Protein AF-A0A819W182-F1 (afdb_monomer_lite)

Structure (mmCIF, N/CA/C/O backbone):
data_AF-A0A819W182-F1
#
_entry.id   AF-A0A819W182-F1
#
loop_
_atom_site.group_PDB
_atom_site.id
_atom_site.type_symbol
_atom_site.label_atom_id
_atom_site.label_alt_id
_atom_site.label_comp_id
_atom_site.label_asym_id
_atom_site.label_entity_id
_atom_site.label_seq_id
_atom_site.pdbx_PDB_ins_code
_atom_site.Cartn_x
_atom_site.Cartn_y
_atom_site.Cartn_z
_atom_site.occupancy
_atom_site.B_iso_or_equiv
_atom_site.auth_seq_id
_atom_site.auth_comp_id
_atom_site.auth_asym_id
_atom_site.auth_atom_id
_atom_site.pdbx_PDB_model_num
ATOM 1 N N . PRO A 1 1 ? -40.864 -3.992 55.122 1.00 60.41 1 PRO A N 1
ATOM 2 C CA . PRO A 1 1 ? -40.319 -2.887 54.302 1.00 60.41 1 PRO A CA 1
ATOM 3 C C . PRO A 1 1 ? -41.423 -2.361 53.385 1.00 60.41 1 PRO A C 1
ATOM 5 O O . PRO A 1 1 ? -41.873 -3.095 52.509 1.00 60.41 1 PRO A O 1
ATOM 8 N N . ILE A 1 2 ? -41.949 -1.173 53.684 1.00 72.50 2 ILE A N 1
ATOM 9 C CA . ILE A 1 2 ? -42.993 -0.537 52.879 1.00 72.50 2 ILE A CA 1
ATOM 10 C C . ILE A 1 2 ? -42.306 0.587 52.105 1.00 72.50 2 ILE A C 1
ATOM 12 O O . ILE A 1 2 ? -42.364 1.727 52.517 1.00 72.50 2 ILE A O 1
ATOM 16 N N . CYS A 1 3 ? -41.655 0.246 50.994 1.00 82.25 3 CYS A N 1
ATOM 17 C CA . CYS A 1 3 ? -40.867 1.179 50.175 1.00 82.25 3 CYS A CA 1
ATOM 18 C C . CYS A 1 3 ? -41.724 2.165 49.349 1.00 82.25 3 CYS A C 1
ATOM 20 O O . CYS A 1 3 ? -41.415 2.423 48.192 1.00 82.25 3 CYS A O 1
ATOM 22 N N . THR A 1 4 ? -42.901 2.550 49.851 1.00 84.62 4 THR A N 1
ATOM 23 C CA . THR A 1 4 ? -43.912 3.365 49.139 1.00 84.62 4 THR A CA 1
ATOM 24 C C . THR A 1 4 ? -44.807 4.152 50.113 1.00 84.62 4 THR A C 1
ATOM 26 O O . THR A 1 4 ? -45.938 4.513 49.770 1.00 84.62 4 THR A O 1
ATOM 29 N N . ASP A 1 5 ? -44.371 4.333 51.362 1.00 86.56 5 ASP A N 1
ATOM 30 C CA . ASP A 1 5 ? -45.159 4.968 52.423 1.00 86.56 5 ASP A CA 1
ATOM 31 C C . ASP A 1 5 ? -44.837 6.448 52.661 1.00 86.56 5 ASP A C 1
ATOM 33 O O . ASP A 1 5 ? -45.484 7.082 53.503 1.00 86.56 5 ASP A O 1
ATOM 37 N N . LYS A 1 6 ? -43.940 7.020 51.851 1.00 84.38 6 LYS A N 1
ATOM 38 C CA . LYS A 1 6 ? -43.510 8.422 51.878 1.00 84.38 6 LYS A CA 1
ATOM 39 C C . LYS A 1 6 ? -42.846 8.818 53.185 1.00 84.38 6 LYS A C 1
ATOM 41 O O . LYS A 1 6 ? -42.951 9.962 53.636 1.00 84.38 6 LYS A O 1
ATOM 46 N N . THR A 1 7 ? -42.212 7.864 53.856 1.00 86.25 7 THR A N 1
ATOM 47 C CA . THR A 1 7 ? -41.468 8.135 55.079 1.00 86.25 7 THR A CA 1
ATOM 48 C C . THR A 1 7 ? -40.158 7.374 55.073 1.00 86.25 7 THR A C 1
ATOM 50 O O . THR A 1 7 ? -40.156 6.175 54.867 1.00 86.25 7 THR A O 1
ATOM 53 N N . LEU A 1 8 ? -39.047 8.053 55.386 1.00 84.62 8 LEU A N 1
ATOM 54 C CA . LEU A 1 8 ? -37.750 7.392 55.554 1.00 84.62 8 LEU A CA 1
ATOM 55 C C . LEU A 1 8 ? -37.800 6.430 56.749 1.00 84.62 8 LEU A C 1
ATOM 57 O O . LEU A 1 8 ? -37.679 6.858 57.907 1.00 84.62 8 LEU A O 1
ATOM 61 N N . ASN A 1 9 ? -37.981 5.138 56.484 1.00 84.00 9 ASN A N 1
ATOM 62 C CA . ASN A 1 9 ? -38.073 4.130 57.530 1.00 84.00 9 ASN A CA 1
ATOM 63 C C . ASN A 1 9 ? -37.481 2.767 57.122 1.00 84.00 9 ASN A C 1
ATOM 65 O O . ASN A 1 9 ? -37.049 2.519 56.000 1.00 84.00 9 ASN A O 1
ATOM 69 N N . GLY A 1 10 ? -37.385 1.852 58.091 1.00 84.44 10 GLY A N 1
ATOM 70 C CA . GLY A 1 10 ? -36.852 0.515 57.833 1.00 84.44 10 GLY A CA 1
ATOM 71 C C . GLY A 1 10 ? -35.367 0.526 57.449 1.00 84.44 10 GLY A C 1
ATOM 72 O O . GLY A 1 10 ? -34.531 0.874 58.279 1.00 84.44 10 GLY A O 1
ATOM 73 N N . GLN A 1 11 ? -35.045 0.053 56.239 1.00 84.50 11 GLN A N 1
ATOM 74 C CA . GLN A 1 11 ? -33.670 -0.009 55.713 1.00 84.50 11 GLN A CA 1
ATOM 75 C C . GLN A 1 11 ? -33.377 1.041 54.634 1.00 84.50 11 GLN A C 1
ATOM 77 O O . GLN A 1 11 ? -32.269 1.049 54.116 1.00 84.50 11 GLN A O 1
ATOM 82 N N . GLU A 1 12 ? -34.333 1.908 54.309 1.00 91.50 12 GLU A N 1
ATOM 83 C CA . GLU A 1 12 ? -34.198 2.946 53.284 1.00 91.50 12 GLU A CA 1
ATOM 84 C C . GLU A 1 12 ? -33.060 3.933 53.575 1.00 91.50 12 GLU A C 1
ATOM 86 O O . GLU A 1 12 ? -32.731 4.211 54.735 1.00 91.50 12 GLU A O 1
ATOM 91 N N . THR A 1 13 ? -32.472 4.491 52.514 1.00 90.31 13 THR A N 1
ATOM 92 C CA . THR A 1 13 ? -31.457 5.551 52.621 1.00 90.31 13 THR A CA 1
ATOM 93 C C . THR A 1 13 ? -31.995 6.934 52.274 1.00 90.31 13 THR A C 1
ATOM 95 O O . THR A 1 13 ? -31.465 7.916 52.798 1.00 90.31 13 THR A O 1
ATOM 98 N N . ASP A 1 14 ? -33.072 7.008 51.489 1.00 90.25 14 ASP A N 1
ATOM 99 C CA . ASP A 1 14 ? -33.932 8.186 51.320 1.00 90.25 14 ASP A CA 1
ATOM 100 C C . ASP A 1 14 ? -35.413 7.754 51.278 1.00 90.25 14 ASP A C 1
ATOM 102 O O . ASP A 1 14 ? -35.699 6.561 51.245 1.00 90.25 14 ASP A O 1
ATOM 106 N N . GLU A 1 15 ? -36.350 8.701 51.337 1.00 91.69 15 GLU A N 1
ATOM 107 C CA . GLU A 1 15 ? -37.799 8.454 51.356 1.00 91.69 15 GLU A CA 1
ATOM 108 C C . GLU A 1 15 ? -38.210 7.464 50.249 1.00 91.69 15 GLU A C 1
ATOM 110 O O . GLU A 1 15 ? -38.112 7.778 49.063 1.00 91.69 15 GLU A O 1
ATOM 115 N N . ASP A 1 16 ? -38.659 6.265 50.650 1.00 88.75 16 ASP A N 1
ATOM 116 C CA . ASP A 1 16 ? -39.106 5.178 49.768 1.00 88.75 16 ASP A CA 1
ATOM 117 C C . ASP A 1 16 ? -38.032 4.570 48.824 1.00 88.75 16 ASP A C 1
ATOM 119 O O . ASP A 1 16 ? -38.374 3.843 47.883 1.00 88.75 16 ASP A O 1
ATOM 123 N N . CYS A 1 17 ? -36.728 4.802 49.046 1.00 91.56 17 CYS A N 1
ATOM 124 C CA . CYS A 1 17 ? -35.664 4.260 48.186 1.00 91.56 17 CYS A CA 1
ATOM 125 C C . CYS A 1 17 ? -34.355 3.882 48.919 1.00 91.56 17 CYS A C 1
ATOM 127 O O . CYS A 1 17 ? -34.064 4.298 50.043 1.00 91.56 17 CYS A O 1
ATOM 129 N N . GLY A 1 18 ? -33.539 3.055 48.258 1.00 90.69 18 GLY A N 1
ATOM 130 C CA . GLY A 1 18 ? -32.234 2.597 48.743 1.00 90.69 18 GLY A CA 1
ATOM 131 C C . GLY A 1 18 ? -32.303 1.471 49.783 1.00 90.69 18 GLY A C 1
ATOM 132 O O . GLY A 1 18 ? -33.346 0.858 50.014 1.00 90.69 18 GLY A O 1
ATOM 133 N N . GLY A 1 19 ? -31.167 1.114 50.383 1.00 87.75 19 GLY A N 1
ATOM 134 C CA . GLY A 1 19 ? -31.126 0.080 51.421 1.00 87.75 19 GLY A CA 1
ATOM 135 C C . GLY A 1 19 ? -31.190 -1.357 50.910 1.00 87.75 19 GLY A C 1
ATOM 136 O O . GLY A 1 19 ? -31.485 -2.276 51.674 1.00 87.75 19 GLY A O 1
ATOM 137 N N . GLY A 1 20 ? -30.979 -1.566 49.607 1.00 83.94 20 GLY A N 1
ATOM 138 C CA . GLY A 1 20 ? -30.942 -2.873 48.937 1.00 83.94 20 GLY A CA 1
ATOM 139 C C . GLY A 1 20 ? -32.274 -3.637 48.835 1.00 83.94 20 GLY A C 1
ATOM 140 O O . GLY A 1 20 ? -32.392 -4.511 47.979 1.00 83.94 20 GLY A O 1
ATOM 141 N N . LEU A 1 21 ? -33.269 -3.328 49.675 1.00 86.62 21 LEU A N 1
ATOM 142 C CA . LEU A 1 21 ? -34.615 -3.919 49.634 1.00 86.62 21 LEU A CA 1
ATOM 143 C C . LEU A 1 21 ? -35.640 -3.048 48.897 1.00 86.62 21 LEU A C 1
ATOM 145 O O . LEU A 1 21 ? -36.649 -3.581 48.431 1.00 86.62 21 LEU A O 1
ATOM 149 N N . CYS A 1 22 ? -35.399 -1.740 48.811 1.00 89.69 22 CYS A N 1
ATOM 150 C CA . CYS A 1 22 ? -36.255 -0.788 48.110 1.00 89.69 22 CYS A CA 1
ATOM 151 C C . CYS A 1 22 ? -35.685 -0.442 46.724 1.00 89.69 22 CYS A C 1
ATOM 153 O O . CYS A 1 22 ? -34.526 -0.767 46.440 1.00 89.69 22 CYS A O 1
ATOM 155 N N . PRO A 1 23 ? -36.487 0.175 45.831 1.00 91.12 23 PRO A N 1
ATOM 156 C CA . PRO A 1 23 ? -35.990 0.676 44.554 1.00 91.12 23 PRO A CA 1
ATOM 157 C C . PRO A 1 23 ? -34.783 1.597 44.748 1.00 91.12 23 PRO A C 1
ATOM 159 O O . PRO A 1 23 ? -34.666 2.274 45.768 1.00 91.12 23 PRO A O 1
ATOM 162 N N . LYS A 1 24 ? -33.882 1.625 43.767 1.00 92.81 24 LYS A N 1
ATOM 163 C CA . LYS A 1 24 ? -32.728 2.526 43.789 1.00 92.81 24 LYS A CA 1
ATOM 164 C C . LYS A 1 24 ? -33.189 3.988 43.713 1.00 92.81 24 LYS A C 1
ATOM 166 O O . LYS A 1 24 ? -34.143 4.302 43.006 1.00 92.81 24 LYS A O 1
ATOM 171 N N . CYS A 1 25 ? -32.501 4.856 44.435 1.00 93.25 25 CYS A N 1
ATOM 172 C CA . CYS A 1 25 ? -32.736 6.286 44.506 1.00 93.25 25 CYS A CA 1
ATOM 173 C C . CYS A 1 25 ? -32.257 7.017 43.240 1.00 93.25 25 CYS A C 1
ATOM 175 O O . CYS A 1 25 ? -31.227 6.666 42.659 1.00 93.25 25 CYS A O 1
ATOM 177 N N . GLU A 1 26 ? -32.999 8.050 42.835 1.00 93.81 26 GLU A N 1
ATOM 178 C CA . GLU A 1 26 ? -32.604 8.990 41.779 1.00 93.81 26 GLU A CA 1
ATOM 179 C C . GLU A 1 26 ? -31.433 9.891 42.214 1.00 93.81 26 GLU A C 1
ATOM 181 O O . GLU A 1 26 ? -31.105 10.005 43.400 1.00 93.81 26 GLU A O 1
ATOM 186 N N . ASP A 1 27 ? -30.804 10.557 41.244 1.00 92.50 27 ASP A N 1
ATOM 187 C CA . ASP A 1 27 ? -29.713 11.500 41.491 1.00 92.50 27 ASP A CA 1
ATOM 188 C C . ASP A 1 27 ? -30.161 12.644 42.421 1.00 92.50 27 ASP A C 1
ATOM 190 O O . ASP A 1 27 ? -31.243 13.212 42.280 1.00 92.50 27 ASP A O 1
ATOM 194 N N . GLY A 1 28 ? -29.309 13.012 43.379 1.00 91.31 28 GLY A N 1
ATOM 195 C CA . GLY A 1 28 ? -29.584 14.042 44.385 1.00 91.31 28 GLY A CA 1
ATOM 196 C C . GLY A 1 28 ? -30.227 13.534 45.682 1.00 91.31 28 GLY A C 1
ATOM 197 O O . GLY A 1 28 ? -30.276 14.295 46.651 1.00 91.31 28 GLY A O 1
ATOM 198 N N . LEU A 1 29 ? -30.665 12.272 45.737 1.00 93.81 29 LEU A N 1
ATOM 199 C CA . LEU A 1 29 ? -31.191 11.632 46.950 1.00 93.81 29 LEU A CA 1
ATOM 200 C C . LEU A 1 29 ? -30.083 11.009 47.808 1.00 93.81 29 LEU A C 1
ATOM 202 O O . LEU A 1 29 ? -28.972 10.759 47.346 1.00 93.81 29 LEU A O 1
ATOM 206 N N . LYS A 1 30 ? -30.365 10.764 49.084 1.00 93.25 30 LYS A N 1
ATOM 207 C CA . LYS A 1 30 ? -29.418 10.220 50.058 1.00 93.25 30 LYS A CA 1
ATOM 208 C C . LYS A 1 30 ? -29.126 8.742 49.830 1.00 93.25 30 LYS A C 1
ATOM 210 O O . LYS A 1 30 ? -30.002 7.922 49.572 1.00 93.25 30 LYS A O 1
ATOM 215 N N . CYS A 1 31 ? -27.865 8.392 50.038 1.00 94.00 31 CYS A N 1
ATOM 216 C CA . CYS A 1 31 ? -27.360 7.034 49.896 1.00 94.00 31 CYS A CA 1
ATOM 217 C C . CYS A 1 31 ? -26.304 6.729 50.961 1.00 94.00 31 CYS A C 1
ATOM 219 O O . CYS A 1 31 ? -25.676 7.636 51.519 1.00 94.00 31 CYS A O 1
ATOM 221 N N . GLN A 1 32 ? -26.084 5.444 51.232 1.00 92.31 32 GLN A N 1
ATOM 222 C CA . GLN A 1 32 ? -24.983 4.961 52.071 1.00 92.31 32 GLN A CA 1
ATOM 223 C C . GLN A 1 32 ? -23.985 4.119 51.275 1.00 92.31 32 GLN A C 1
ATOM 225 O O . GLN A 1 32 ? -22.785 4.162 51.552 1.00 92.31 32 GLN A O 1
ATOM 230 N N . VAL A 1 33 ? -24.464 3.370 50.282 1.00 91.50 33 VAL A N 1
ATOM 231 C CA . VAL A 1 33 ? -23.658 2.533 49.394 1.00 91.50 33 VAL A CA 1
ATOM 232 C C . VAL A 1 33 ? -24.018 2.788 47.932 1.00 91.50 33 VAL A C 1
ATOM 234 O O . VAL A 1 33 ? -25.106 3.255 47.618 1.00 91.50 33 VAL A O 1
ATOM 237 N N . LYS A 1 34 ? -23.100 2.453 47.018 1.00 90.31 34 LYS A N 1
ATOM 238 C CA . LYS A 1 34 ? -23.279 2.604 45.562 1.00 90.31 34 LYS A CA 1
ATOM 239 C C . LYS A 1 34 ? -24.623 2.053 45.064 1.00 90.31 34 LYS A C 1
ATOM 241 O O . LYS A 1 34 ? -25.370 2.768 44.412 1.00 90.31 34 LYS A O 1
ATOM 246 N N . ASN A 1 35 ? -24.965 0.832 45.480 1.00 90.56 35 ASN A N 1
ATOM 247 C CA . ASN A 1 35 ? -26.181 0.130 45.058 1.00 90.56 35 ASN A CA 1
ATOM 248 C C . ASN A 1 35 ? -27.495 0.763 45.561 1.00 90.56 35 ASN A C 1
ATOM 250 O O . ASN A 1 35 ? -28.566 0.285 45.195 1.00 90.56 35 ASN A O 1
ATOM 254 N N . ASP A 1 36 ? -27.438 1.808 46.392 1.00 91.06 36 ASP A N 1
ATOM 255 C CA . ASP A 1 36 ? -28.627 2.586 46.740 1.00 91.06 36 ASP A CA 1
ATOM 256 C C . ASP A 1 36 ? -29.069 3.497 45.591 1.00 91.06 36 ASP A C 1
ATOM 258 O O . ASP A 1 36 ? -30.227 3.883 45.563 1.00 91.06 36 ASP A O 1
ATOM 262 N N . CYS A 1 37 ? -28.186 3.827 44.644 1.00 93.56 37 CYS A N 1
ATOM 263 C CA . CYS A 1 37 ? -28.419 4.813 43.587 1.00 93.56 37 CYS A CA 1
ATOM 264 C C . CYS A 1 37 ? -28.660 4.156 42.231 1.00 93.56 37 CYS A C 1
ATOM 266 O O . CYS A 1 37 ? -27.986 3.184 41.899 1.00 93.56 37 CYS A O 1
ATOM 268 N N . ILE A 1 38 ? -29.563 4.707 41.409 1.00 91.94 38 ILE A N 1
ATOM 269 C CA . ILE A 1 38 ? -29.801 4.231 40.030 1.00 91.94 38 ILE A CA 1
ATOM 270 C C . ILE A 1 38 ? -28.515 4.314 39.203 1.00 91.94 38 ILE A C 1
ATOM 272 O O . ILE A 1 38 ? -28.233 3.411 38.421 1.00 91.94 38 ILE A O 1
ATOM 276 N N . SER A 1 39 ? -27.726 5.366 39.420 1.00 90.88 39 SER A N 1
ATOM 277 C CA . SER A 1 39 ? -26.410 5.564 38.815 1.00 90.88 39 SER A CA 1
ATOM 278 C C . SER A 1 39 ? -25.328 4.619 39.339 1.00 90.88 39 SER A C 1
ATOM 280 O O . SER A 1 39 ? -24.235 4.594 38.793 1.00 90.88 39 SER A O 1
ATOM 282 N N . ASP A 1 40 ? -25.577 3.886 40.425 1.00 92.00 40 ASP A N 1
ATOM 283 C CA . ASP A 1 40 ? -24.554 3.166 41.187 1.00 92.00 40 ASP A CA 1
ATOM 284 C C . ASP A 1 40 ? -23.412 4.059 41.731 1.00 92.00 40 ASP A C 1
ATOM 286 O O . ASP A 1 40 ? -22.368 3.567 42.170 1.00 92.00 40 ASP A O 1
ATOM 290 N N . VAL A 1 41 ? -23.621 5.381 41.798 1.00 92.00 41 VAL A N 1
ATOM 291 C CA . VAL A 1 41 ? -22.657 6.348 42.344 1.00 92.00 41 VAL A CA 1
ATOM 292 C C . VAL A 1 41 ? -23.212 7.005 43.599 1.00 92.00 41 VAL A C 1
ATOM 294 O O . VAL A 1 41 ? -24.019 7.929 43.539 1.00 92.00 41 VAL A O 1
ATOM 297 N N . CYS A 1 42 ? -22.705 6.580 44.756 1.00 93.00 42 CYS A N 1
ATOM 298 C CA . CYS A 1 42 ? -22.950 7.253 46.028 1.00 93.00 42 CYS A CA 1
ATOM 299 C C . CYS A 1 42 ? -21.712 8.049 46.454 1.00 93.00 42 CYS A C 1
ATOM 301 O O . CYS A 1 42 ? -20.713 7.464 46.882 1.00 93.00 42 CYS A O 1
ATOM 303 N N . ALA A 1 43 ? -21.766 9.381 46.359 1.00 91.75 43 ALA A N 1
ATOM 304 C CA . ALA A 1 43 ? -20.659 10.259 46.736 1.00 91.75 43 ALA A CA 1
ATOM 305 C C . ALA A 1 43 ? -21.129 11.339 47.716 1.00 91.75 43 ALA A C 1
ATOM 307 O O . ALA A 1 43 ? -22.184 11.943 47.546 1.00 91.75 43 ALA A O 1
ATOM 308 N N . ALA A 1 44 ? -20.350 11.567 48.778 1.00 91.81 44 ALA A N 1
ATOM 309 C CA . ALA A 1 44 ? -20.714 12.482 49.867 1.00 91.81 44 ALA A CA 1
ATOM 310 C C . ALA A 1 44 ? -22.113 12.206 50.474 1.00 91.81 44 ALA A C 1
ATOM 312 O O . ALA A 1 44 ? -22.793 13.122 50.933 1.00 91.81 44 ALA A O 1
ATOM 313 N N . GLY A 1 45 ? -22.537 10.935 50.482 1.00 92.19 45 GLY A N 1
ATOM 314 C CA . GLY A 1 45 ? -23.837 10.502 51.007 1.00 92.19 45 GLY A CA 1
ATOM 315 C C . GLY A 1 45 ? -25.034 10.867 50.126 1.00 92.19 45 GLY A C 1
ATOM 316 O O . GLY A 1 45 ? -26.160 10.843 50.614 1.00 92.19 45 GLY A O 1
ATOM 317 N N . THR A 1 46 ? -24.804 11.239 48.863 1.00 93.88 46 THR A N 1
ATOM 318 C CA . THR A 1 46 ? -25.850 11.578 47.888 1.00 93.88 46 THR A CA 1
ATOM 319 C C . THR A 1 46 ? -25.598 10.858 46.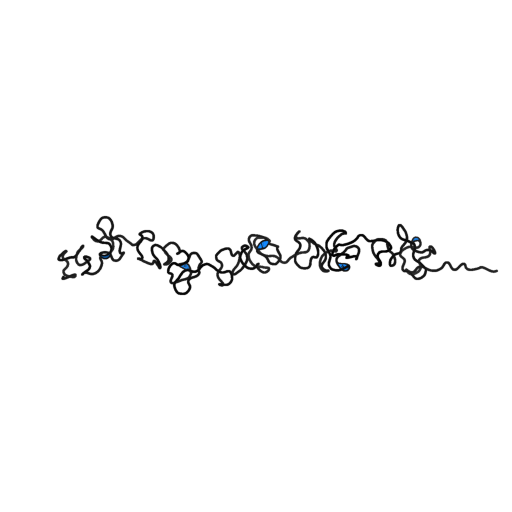561 1.00 93.88 46 THR A C 1
ATOM 321 O O . THR A 1 46 ? -24.449 10.762 46.119 1.00 93.88 46 THR A O 1
ATOM 324 N N . CYS A 1 47 ? -26.656 10.373 45.917 1.00 94.19 47 CYS A N 1
ATOM 325 C CA . CYS A 1 47 ? -26.604 9.803 44.580 1.00 94.19 47 CYS A CA 1
ATOM 326 C C . CYS A 1 47 ? -26.167 10.868 43.579 1.00 94.19 47 CYS A C 1
ATOM 328 O O . CYS A 1 47 ? -26.721 11.966 43.550 1.00 94.19 47 CYS A O 1
ATOM 330 N N . GLN A 1 48 ? -25.140 10.568 42.794 1.00 92.88 48 GLN A N 1
ATOM 331 C CA . GLN A 1 48 ? -24.647 11.453 41.740 1.00 92.88 48 GLN A CA 1
ATOM 332 C C . GLN A 1 48 ? -24.976 10.862 40.379 1.00 92.88 48 GLN A C 1
ATOM 334 O O . GLN A 1 48 ? -25.042 9.644 40.255 1.00 92.88 48 GLN A O 1
ATOM 339 N N . ALA A 1 49 ? -25.106 11.716 39.367 1.00 89.69 49 ALA A N 1
ATOM 340 C CA . ALA A 1 49 ? -25.218 11.258 37.990 1.00 89.69 49 ALA A CA 1
ATOM 341 C C . ALA A 1 49 ? -23.993 10.405 37.598 1.00 89.69 49 ALA A C 1
ATOM 343 O O . ALA A 1 49 ? -22.881 10.718 38.042 1.00 89.69 49 ALA A O 1
ATOM 344 N N . PRO A 1 50 ? -24.182 9.356 36.776 1.00 89.06 50 PRO A N 1
ATOM 345 C CA . PRO A 1 50 ? -23.079 8.538 36.286 1.00 89.06 50 PRO A CA 1
ATOM 346 C C . PRO A 1 50 ? -22.134 9.388 35.431 1.00 89.06 50 PRO A C 1
ATOM 348 O O . PRO A 1 50 ? -22.588 10.230 34.646 1.00 89.06 50 PRO A O 1
ATOM 351 N N . ILE A 1 51 ? -20.827 9.185 35.585 1.00 90.94 51 ILE A N 1
ATOM 352 C CA . ILE A 1 51 ? -19.811 9.839 34.754 1.00 90.94 51 ILE A CA 1
ATOM 353 C C . ILE A 1 51 ? -18.847 8.793 34.211 1.00 90.94 51 ILE A C 1
ATOM 355 O O . ILE A 1 51 ? -18.492 7.860 34.913 1.00 90.94 51 ILE A O 1
ATOM 359 N N . CYS A 1 52 ? -18.331 9.040 33.010 1.00 91.94 52 CYS A N 1
ATOM 360 C CA . CYS A 1 52 ? -17.477 8.118 32.258 1.00 91.94 52 CYS A CA 1
ATOM 361 C C . CYS A 1 52 ? -16.073 7.858 32.843 1.00 91.94 52 CYS A C 1
ATOM 363 O O . CYS A 1 52 ? -15.149 7.553 32.099 1.00 91.94 52 CYS A O 1
ATOM 365 N N . THR A 1 53 ? -15.842 8.149 34.123 1.00 91.44 53 THR A N 1
ATOM 366 C CA . THR A 1 53 ? -14.537 8.018 34.795 1.00 91.44 53 THR A CA 1
ATOM 367 C C . THR A 1 53 ? -14.704 7.647 36.276 1.00 91.44 53 THR A C 1
ATOM 369 O O . THR A 1 53 ? -13.861 8.008 37.107 1.00 91.44 53 THR A O 1
ATOM 372 N N . ASP A 1 54 ? -15.844 7.060 36.651 1.00 89.06 54 ASP A N 1
ATOM 373 C CA . ASP A 1 54 ? -16.195 6.744 38.040 1.00 89.06 54 ASP A CA 1
ATOM 374 C C . ASP A 1 54 ? -15.881 5.294 38.459 1.00 89.06 54 ASP A C 1
ATOM 376 O O . ASP A 1 54 ? -16.060 4.937 39.637 1.00 89.06 54 ASP A O 1
ATOM 380 N N . LYS A 1 55 ? -15.312 4.502 37.541 1.00 89.75 55 LYS A N 1
ATOM 381 C CA . LYS A 1 55 ? -14.923 3.095 37.704 1.00 89.75 55 LYS A CA 1
ATOM 382 C C . LYS A 1 55 ? -16.106 2.190 38.010 1.00 89.75 55 LYS A C 1
ATOM 384 O O . LYS A 1 55 ? -16.022 1.291 38.856 1.00 89.75 55 LYS A O 1
ATOM 389 N N . THR A 1 56 ? -17.248 2.488 37.406 1.00 90.50 56 THR A N 1
ATOM 390 C CA . THR A 1 56 ? -18.474 1.714 37.564 1.00 90.50 56 THR A CA 1
ATOM 391 C C . THR A 1 56 ? -19.159 1.628 36.215 1.00 90.50 56 THR A C 1
ATOM 393 O O . THR A 1 56 ? -19.557 2.648 35.689 1.00 90.50 56 THR A O 1
ATOM 396 N N . LEU A 1 57 ? -19.379 0.412 35.708 1.00 91.50 57 LEU A N 1
ATOM 397 C CA . LEU A 1 57 ? -20.180 0.206 34.499 1.00 91.50 57 LEU A CA 1
ATOM 398 C C . LEU A 1 57 ? -21.630 0.664 34.732 1.00 91.50 57 LEU A C 1
ATOM 400 O O . LEU A 1 57 ? -22.433 -0.084 35.304 1.00 91.50 57 LEU A O 1
ATOM 404 N N . ASN A 1 58 ? -21.959 1.882 34.310 1.00 90.50 58 ASN A N 1
ATOM 405 C CA . ASN A 1 58 ? -23.262 2.509 34.530 1.00 90.50 58 ASN A CA 1
ATOM 406 C C . ASN A 1 58 ? -23.659 3.443 33.364 1.00 90.50 58 ASN A C 1
ATOM 408 O O . ASN A 1 58 ? -22.980 3.573 32.348 1.00 90.50 58 ASN A O 1
ATOM 412 N N . GLY A 1 59 ? -24.834 4.070 33.465 1.00 89.69 59 GLY A N 1
ATOM 413 C CA . GLY A 1 59 ? -25.273 5.047 32.467 1.00 89.69 59 GLY A CA 1
ATOM 414 C C . GLY A 1 59 ? -25.452 4.456 31.060 1.00 89.69 59 GLY A C 1
ATOM 415 O O . GLY A 1 59 ? -26.341 3.633 30.842 1.00 89.69 59 GLY A O 1
ATOM 416 N N . GLN A 1 60 ? -24.683 4.957 30.088 1.00 90.19 60 GLN A N 1
ATOM 417 C CA . GLN A 1 60 ? -24.705 4.494 28.689 1.00 90.19 60 GLN A CA 1
ATOM 418 C C . GLN A 1 60 ? -23.491 3.635 28.319 1.00 90.19 60 GLN A C 1
ATOM 420 O O . GLN A 1 60 ? -23.411 3.178 27.185 1.00 90.19 60 GLN A O 1
ATOM 425 N N . GLU A 1 61 ? -22.563 3.419 29.245 1.00 95.94 61 GLU A N 1
ATOM 426 C CA . GLU A 1 61 ? -21.315 2.700 29.007 1.00 95.94 61 GLU A CA 1
ATOM 427 C C . GLU A 1 61 ? -21.534 1.265 28.508 1.00 95.94 61 GLU A C 1
ATOM 429 O O . GLU A 1 61 ? -22.491 0.582 28.892 1.00 95.94 61 GLU A O 1
ATOM 434 N N . THR A 1 62 ? -20.621 0.786 27.660 1.00 95.69 62 THR A N 1
ATOM 435 C CA . THR A 1 62 ? -20.605 -0.615 27.210 1.00 95.69 62 THR A CA 1
ATOM 436 C C . THR A 1 62 ? -19.567 -1.459 27.939 1.00 95.69 62 THR A C 1
ATOM 438 O O . THR A 1 62 ? -19.777 -2.667 28.079 1.00 95.69 62 THR A O 1
ATOM 441 N N . ASP A 1 63 ? -18.509 -0.829 28.451 1.00 96.06 63 ASP A N 1
ATOM 442 C CA . ASP A 1 63 ? -17.584 -1.370 29.450 1.00 96.06 63 ASP A CA 1
ATOM 443 C C . ASP A 1 63 ? -17.236 -0.276 30.477 1.00 96.06 63 ASP A C 1
ATOM 445 O O . ASP A 1 63 ? -17.562 0.884 30.256 1.00 96.06 63 ASP A O 1
ATOM 449 N N . GLU A 1 64 ? -16.638 -0.643 31.611 1.00 95.00 64 GLU A N 1
ATOM 450 C CA . GLU A 1 64 ? -16.347 0.280 32.721 1.00 95.00 64 GLU A CA 1
ATOM 451 C C . GLU A 1 64 ? -15.638 1.552 32.218 1.00 95.00 64 GLU A C 1
ATOM 453 O O . GLU A 1 64 ? -14.532 1.469 31.680 1.00 95.00 64 GLU A O 1
ATOM 458 N N . ASP A 1 65 ? -16.276 2.716 32.401 1.00 93.75 65 ASP A N 1
ATOM 459 C CA . ASP A 1 65 ? -15.770 4.038 32.003 1.00 93.75 65 ASP A CA 1
ATOM 460 C C . ASP A 1 65 ? -15.604 4.264 30.474 1.00 93.75 65 ASP A C 1
ATOM 462 O O . ASP A 1 65 ? -14.920 5.204 30.049 1.00 93.75 65 ASP A O 1
ATOM 466 N N . CYS A 1 66 ? -16.215 3.442 29.604 1.00 95.94 66 CYS A N 1
ATOM 467 C CA . CYS A 1 66 ? -16.086 3.601 28.147 1.00 95.94 66 CYS A CA 1
ATOM 468 C C . CYS A 1 66 ? -17.299 3.136 27.309 1.00 95.94 66 CYS A C 1
ATOM 470 O O . CYS A 1 66 ? -18.164 2.366 27.731 1.00 95.94 66 CYS A O 1
ATOM 472 N N . GLY A 1 67 ? -17.353 3.609 26.061 1.00 95.38 67 GLY A N 1
ATOM 473 C CA . GLY A 1 67 ? -18.372 3.251 25.071 1.00 95.38 67 GLY A CA 1
ATOM 474 C C . GLY A 1 67 ? -19.687 4.021 25.223 1.00 95.38 67 GLY A C 1
ATOM 475 O O . GLY A 1 67 ? -19.761 5.055 25.884 1.00 95.38 67 GLY A O 1
ATOM 476 N N . GLY A 1 68 ? -20.747 3.588 24.541 1.00 92.38 68 GLY A N 1
ATOM 477 C CA . GLY A 1 68 ? -22.061 4.225 24.685 1.00 92.38 68 GLY A CA 1
ATOM 478 C C . GLY A 1 68 ? -22.197 5.587 24.008 1.00 92.38 68 GLY A C 1
ATOM 479 O O . GLY A 1 68 ? -23.138 6.333 24.282 1.00 92.38 68 GLY A O 1
ATOM 480 N N . GLY A 1 69 ? -21.231 5.954 23.163 1.00 88.75 69 GLY A N 1
ATOM 481 C CA . GLY A 1 69 ? -21.189 7.193 22.380 1.00 88.75 69 GLY A CA 1
ATOM 482 C C . GLY A 1 69 ? -20.956 8.495 23.160 1.00 88.75 69 GLY A C 1
ATOM 483 O O . GLY A 1 69 ? -20.424 9.439 22.579 1.00 88.75 69 GLY A O 1
ATOM 484 N N . LEU A 1 70 ? -21.338 8.571 24.439 1.00 89.50 70 LEU A N 1
ATOM 485 C CA . LEU A 1 70 ? -21.083 9.729 25.308 1.00 89.50 70 LEU A CA 1
ATOM 486 C C . LEU A 1 70 ? -19.754 9.624 26.061 1.00 89.50 70 LEU A C 1
ATOM 488 O O . LEU A 1 70 ? -19.160 10.655 26.381 1.00 89.50 70 LEU A O 1
ATOM 492 N N . CYS A 1 71 ? -19.300 8.401 26.336 1.00 93.56 71 CYS A N 1
ATOM 493 C CA . CYS A 1 71 ? -18.040 8.145 27.019 1.00 93.56 71 CYS A CA 1
ATOM 494 C C . CYS A 1 71 ? -16.885 7.960 26.027 1.00 93.56 71 CYS A C 1
ATOM 496 O O . CYS A 1 71 ? -17.118 7.786 24.823 1.00 93.56 71 CYS A O 1
ATOM 498 N N . PRO A 1 72 ? -15.624 8.034 26.500 1.00 95.00 72 PRO A N 1
ATOM 499 C CA . PRO A 1 72 ? -14.469 7.702 25.678 1.00 95.00 72 PRO A CA 1
ATOM 500 C C . PRO A 1 72 ? -14.632 6.323 25.035 1.00 95.00 72 PRO A C 1
ATOM 502 O O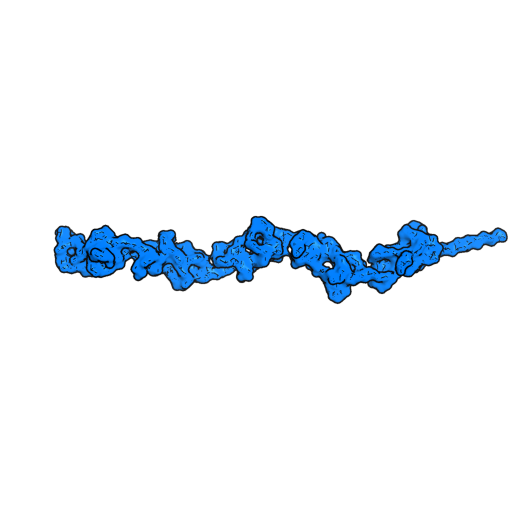 . PRO A 1 72 ? -15.241 5.427 25.613 1.00 95.00 72 PRO A O 1
ATOM 505 N N . LYS A 1 73 ? -14.086 6.145 23.833 1.00 95.94 73 LYS A N 1
ATOM 506 C CA . LYS A 1 73 ? -14.105 4.845 23.161 1.00 95.94 73 LYS A CA 1
ATOM 507 C C . LYS A 1 73 ? -13.277 3.822 23.951 1.00 95.94 73 LYS A C 1
ATOM 509 O O . LYS A 1 73 ? -12.231 4.157 24.501 1.00 95.94 73 LYS A O 1
ATOM 514 N N . CYS A 1 74 ? -13.745 2.587 23.975 1.00 96.81 74 CYS A N 1
ATOM 515 C CA . CYS A 1 74 ? -13.130 1.446 24.624 1.00 96.81 74 CYS A CA 1
ATOM 516 C C . CYS A 1 74 ? -11.898 0.935 23.861 1.00 96.81 74 CYS A C 1
ATOM 518 O O . CYS A 1 74 ? -11.877 0.905 22.627 1.00 96.81 74 CYS A O 1
ATOM 520 N N . GLU A 1 75 ? -10.882 0.508 24.612 1.00 96.56 75 GLU A N 1
ATOM 521 C CA . GLU A 1 75 ? -9.710 -0.201 24.090 1.00 96.56 75 GLU A CA 1
ATOM 522 C C . GLU A 1 75 ? -10.060 -1.620 23.605 1.00 96.56 75 GLU A C 1
ATOM 524 O O . GLU A 1 75 ? -11.108 -2.183 23.939 1.00 96.56 75 GLU A O 1
ATOM 529 N N . ASP A 1 76 ? -9.159 -2.219 22.828 1.00 95.31 76 ASP A N 1
ATOM 530 C CA . ASP A 1 76 ? -9.304 -3.593 22.347 1.00 95.31 76 ASP A CA 1
ATOM 531 C C . ASP A 1 76 ? -9.425 -4.589 23.517 1.00 95.31 76 ASP A C 1
ATOM 533 O O . ASP A 1 76 ? -8.711 -4.514 24.517 1.00 95.31 76 ASP A O 1
ATOM 537 N N . GLY A 1 77 ? -10.324 -5.564 23.383 1.00 95.31 77 GLY A N 1
ATOM 538 C CA . GLY A 1 77 ? -10.633 -6.567 24.403 1.00 95.31 77 GLY A CA 1
ATOM 539 C C . GLY A 1 77 ? -11.760 -6.181 25.367 1.00 95.31 77 GLY A C 1
ATOM 540 O O . GLY A 1 77 ? -12.271 -7.066 26.058 1.00 95.31 77 GLY A O 1
ATOM 541 N N . LEU A 1 78 ? -12.186 -4.915 25.382 1.00 96.94 78 LEU A N 1
ATOM 542 C CA . LEU A 1 78 ? -13.322 -4.440 26.178 1.00 96.94 78 LEU A CA 1
ATOM 543 C C . LEU A 1 78 ? -14.660 -4.660 25.467 1.00 96.94 78 LEU A C 1
ATOM 545 O O . LEU A 1 78 ? -14.721 -4.885 24.259 1.00 96.94 78 LEU A O 1
ATOM 549 N N . LYS A 1 79 ? -15.754 -4.623 26.222 1.00 96.50 79 LYS A N 1
ATOM 550 C CA . LYS A 1 79 ? -17.109 -4.833 25.713 1.00 96.50 79 LYS A CA 1
ATOM 551 C C . LYS A 1 79 ? -17.611 -3.654 24.889 1.00 96.50 79 LYS A C 1
ATOM 553 O O . LYS A 1 79 ? -17.439 -2.488 25.232 1.00 96.50 79 LYS A O 1
ATOM 558 N N . CYS A 1 80 ? -18.342 -3.989 23.838 1.00 97.00 80 CYS A N 1
ATOM 559 C CA . CYS A 1 80 ? -18.980 -3.035 22.942 1.00 97.00 80 CYS A CA 1
ATOM 560 C C . CYS A 1 80 ? -20.343 -3.550 22.481 1.00 97.00 80 CYS A C 1
ATOM 562 O O . CYS A 1 80 ? -20.614 -4.755 22.494 1.00 97.00 80 CYS A O 1
ATOM 564 N N . GLN A 1 81 ? -21.203 -2.637 22.040 1.00 95.81 81 GLN A N 1
ATOM 565 C CA . GLN A 1 81 ? -22.463 -2.965 21.370 1.00 95.81 81 GLN A CA 1
ATOM 566 C C . GLN A 1 81 ? -22.441 -2.556 19.899 1.00 95.81 81 GLN A C 1
ATOM 568 O O . GLN A 1 81 ? -23.011 -3.247 19.052 1.00 95.81 81 GLN A O 1
ATOM 573 N N . VAL A 1 82 ? -21.777 -1.445 19.587 1.00 94.88 82 VAL A N 1
ATOM 574 C CA . VAL A 1 82 ? -21.631 -0.904 18.239 1.00 94.88 82 VAL A CA 1
ATOM 575 C C . VAL A 1 82 ? -20.177 -0.555 17.958 1.00 94.88 82 VAL A C 1
ATOM 577 O O . VAL A 1 82 ? -19.380 -0.342 18.864 1.00 94.88 82 VAL A O 1
ATOM 580 N N . LYS A 1 83 ? -19.822 -0.455 16.673 1.00 93.25 83 LYS A N 1
ATOM 581 C CA . LYS A 1 83 ? -18.451 -0.134 16.255 1.00 93.25 83 LYS A CA 1
ATOM 582 C C . LYS A 1 83 ? -17.882 1.130 16.904 1.00 93.25 83 LYS A C 1
ATOM 584 O O . LYS A 1 83 ? -16.755 1.113 17.372 1.00 93.25 83 LYS A O 1
ATOM 589 N N . ASN A 1 84 ? -18.700 2.178 17.011 1.00 93.69 84 ASN A N 1
ATOM 590 C CA . ASN A 1 84 ? -18.284 3.469 17.556 1.00 93.69 84 ASN A CA 1
ATOM 591 C C . ASN A 1 84 ? -17.988 3.431 19.065 1.00 93.69 84 ASN A C 1
ATOM 593 O O . ASN A 1 84 ? -17.494 4.419 19.599 1.00 93.69 84 ASN A O 1
ATOM 597 N N . ASP A 1 85 ? -18.283 2.323 19.751 1.00 95.50 85 ASP A N 1
ATOM 598 C CA . ASP A 1 85 ? -17.852 2.136 21.133 1.00 95.50 85 ASP A CA 1
ATOM 599 C C . ASP A 1 85 ? -16.349 1.861 21.220 1.00 95.50 85 ASP A C 1
ATOM 601 O O . ASP A 1 85 ? -15.776 2.105 22.268 1.00 95.50 85 ASP A O 1
ATOM 605 N N . CYS A 1 86 ? -15.701 1.388 20.151 1.00 96.69 86 CYS A N 1
ATOM 606 C CA . CYS A 1 86 ? -14.308 0.941 20.153 1.00 96.69 86 CYS A CA 1
ATOM 607 C C . CYS A 1 86 ? -13.376 1.965 19.512 1.00 96.69 86 CYS A C 1
ATOM 609 O O . CYS A 1 86 ? -13.717 2.546 18.482 1.00 96.69 86 CYS A O 1
ATOM 611 N N . ILE A 1 87 ? -12.167 2.140 20.059 1.00 95.00 87 ILE A N 1
ATOM 612 C CA . ILE A 1 87 ? -11.126 3.001 19.466 1.00 95.00 87 ILE A CA 1
ATOM 613 C C . ILE A 1 87 ? -10.789 2.535 18.047 1.00 95.00 87 ILE A C 1
ATOM 615 O O . ILE A 1 87 ? -10.607 3.364 17.160 1.00 95.00 87 ILE A O 1
ATOM 619 N N . SER A 1 88 ? -10.759 1.219 17.834 1.00 93.94 88 SER A N 1
ATOM 620 C CA . SER A 1 88 ? -10.542 0.585 16.534 1.00 93.94 88 SER A CA 1
ATOM 621 C C . SER A 1 88 ? -11.701 0.747 15.552 1.00 93.94 88 SER A C 1
ATOM 623 O O . SER A 1 88 ? -11.557 0.405 14.387 1.00 93.94 88 SER A O 1
ATOM 625 N N . ASP A 1 89 ? -12.869 1.208 16.007 1.00 94.75 89 ASP A N 1
ATOM 626 C CA . ASP A 1 89 ? -14.121 1.132 15.255 1.00 94.75 89 ASP A CA 1
ATOM 627 C C . ASP A 1 89 ? -14.495 -0.304 14.812 1.00 94.75 89 ASP A C 1
ATOM 629 O O . ASP A 1 89 ? -15.277 -0.498 13.880 1.00 94.75 89 ASP A O 1
ATOM 633 N N . VAL A 1 90 ? -14.003 -1.329 15.523 1.00 94.31 90 VAL A N 1
ATOM 634 C CA . VAL A 1 90 ? -14.338 -2.740 15.279 1.00 94.31 90 VAL A CA 1
ATOM 635 C C . VAL A 1 90 ? -14.959 -3.361 16.524 1.00 94.31 90 VAL A C 1
ATOM 637 O O . VAL A 1 90 ? -14.270 -3.703 17.482 1.00 94.31 90 VAL A O 1
ATOM 640 N N . CYS A 1 91 ? -16.275 -3.580 16.480 1.00 95.19 91 CYS A N 1
ATOM 641 C CA . CYS A 1 91 ? -16.999 -4.332 17.503 1.00 95.19 91 CYS A CA 1
ATOM 642 C C . CYS A 1 91 ? -17.452 -5.686 16.945 1.00 95.19 91 CYS A C 1
ATOM 644 O O . CYS A 1 91 ? -18.396 -5.755 16.154 1.00 95.19 91 CYS A O 1
ATOM 646 N N . ALA A 1 92 ? -16.798 -6.772 17.363 1.00 93.69 92 ALA A N 1
ATOM 647 C CA . ALA A 1 92 ? -17.099 -8.120 16.889 1.00 93.69 92 ALA A CA 1
ATOM 648 C C . ALA A 1 92 ? -17.292 -9.083 18.064 1.00 93.69 92 ALA A C 1
ATOM 650 O O . ALA A 1 92 ? -16.482 -9.153 18.985 1.00 93.69 92 ALA A O 1
ATOM 651 N N . GLY A 1 93 ? -18.403 -9.824 18.054 1.00 94.00 93 GLY A N 1
ATOM 652 C CA . GLY A 1 93 ? -18.755 -10.716 19.166 1.00 94.00 93 GLY A CA 1
ATOM 653 C C . GLY A 1 93 ? -19.047 -9.983 20.483 1.00 94.00 93 GLY A C 1
ATOM 654 O O . GLY A 1 93 ? -18.958 -10.598 21.542 1.00 94.00 93 GLY A O 1
ATOM 655 N N . GLY A 1 94 ? -19.382 -8.689 20.419 1.00 95.25 94 GLY A N 1
ATOM 656 C CA . GLY A 1 94 ? -19.596 -7.836 21.592 1.00 95.25 94 GLY A CA 1
ATOM 657 C C . GLY A 1 94 ? -18.308 -7.392 22.289 1.00 95.25 94 GLY A C 1
ATOM 658 O O . GLY A 1 94 ? -18.370 -6.949 23.432 1.00 95.25 94 GLY A O 1
ATOM 659 N N . ILE A 1 95 ? -17.155 -7.540 21.629 1.00 96.69 95 ILE A N 1
ATOM 660 C CA . ILE A 1 95 ? -15.839 -7.150 22.136 1.00 96.69 95 ILE A CA 1
ATOM 661 C C . ILE A 1 95 ? -15.117 -6.298 21.085 1.00 96.69 95 ILE A C 1
ATOM 663 O O . ILE A 1 95 ? -15.152 -6.623 19.893 1.00 96.69 95 ILE A O 1
ATOM 667 N N . CYS A 1 96 ? -14.457 -5.230 21.525 1.00 96.88 96 CYS A N 1
ATOM 668 C CA . CYS A 1 96 ? -13.588 -4.411 20.696 1.00 96.88 96 CYS A CA 1
ATOM 669 C C . CYS A 1 96 ? -12.406 -5.243 20.210 1.00 96.88 96 CYS A C 1
ATOM 671 O O . CYS A 1 96 ? -11.718 -5.881 21.005 1.00 96.88 96 CYS A O 1
ATOM 673 N N . GLN A 1 97 ? -12.191 -5.281 18.904 1.00 94.75 97 GLN A N 1
ATOM 674 C CA . GLN A 1 97 ? -11.070 -6.000 18.303 1.00 94.75 97 GLN A CA 1
ATOM 675 C C . GLN A 1 97 ? -10.071 -5.007 17.733 1.00 94.75 97 GLN A C 1
ATOM 677 O O . GLN A 1 97 ? -10.460 -3.909 17.346 1.00 94.75 97 GLN A O 1
ATOM 682 N N . ALA A 1 98 ? -8.814 -5.427 17.619 1.00 91.69 98 ALA A N 1
ATOM 683 C CA . ALA A 1 98 ? -7.818 -4.651 16.898 1.00 91.69 98 ALA A CA 1
ATOM 684 C C . ALA A 1 98 ? -8.266 -4.411 15.442 1.00 91.69 98 ALA A C 1
ATOM 686 O O . ALA A 1 98 ? -8.853 -5.319 14.838 1.00 91.69 98 ALA A O 1
ATOM 687 N N . PRO A 1 99 ? -7.980 -3.223 14.879 1.00 91.62 99 PRO A N 1
ATOM 688 C CA . PRO A 1 99 ? -8.288 -2.924 13.486 1.00 91.62 99 PRO A CA 1
ATOM 689 C C . PRO A 1 99 ? -7.495 -3.849 12.559 1.00 91.62 99 PRO A C 1
ATOM 691 O O . PRO A 1 99 ? -6.337 -4.180 12.843 1.00 91.62 99 PRO A O 1
ATOM 694 N N . ILE A 1 100 ? -8.105 -4.271 11.451 1.00 91.44 100 ILE A N 1
ATOM 695 C CA . ILE A 1 100 ? -7.423 -5.052 10.414 1.00 91.44 100 ILE A CA 1
ATOM 696 C C . ILE A 1 100 ? -7.623 -4.385 9.061 1.00 91.44 100 ILE A C 1
ATOM 698 O O . ILE A 1 100 ? -8.707 -3.914 8.765 1.00 91.44 100 ILE A O 1
ATOM 702 N N . CYS A 1 101 ? -6.611 -4.476 8.201 1.00 92.50 101 CYS A N 1
ATOM 703 C CA . CYS A 1 101 ? -6.569 -3.796 6.903 1.00 92.50 101 CYS A CA 1
ATOM 704 C C . CYS A 1 101 ? -7.588 -4.275 5.844 1.00 92.50 101 CYS A C 1
ATOM 706 O O . CYS A 1 101 ? -7.339 -4.137 4.654 1.00 92.50 101 CYS A O 1
ATOM 708 N N . THR A 1 102 ? -8.613 -5.038 6.230 1.00 91.19 102 THR A N 1
ATOM 709 C CA . THR A 1 102 ? -9.586 -5.671 5.313 1.00 91.19 102 THR A CA 1
ATOM 710 C C . THR A 1 102 ? -10.994 -5.707 5.923 1.00 91.19 102 THR A C 1
ATOM 712 O O . THR A 1 102 ? -11.816 -6.561 5.568 1.00 91.19 102 THR A O 1
ATOM 715 N N . ASP A 1 103 ? -11.251 -4.850 6.914 1.00 89.25 103 ASP A N 1
ATOM 716 C CA . ASP A 1 103 ? -12.517 -4.786 7.647 1.00 89.25 103 ASP A CA 1
ATOM 717 C C . ASP A 1 103 ? -13.505 -3.745 7.094 1.00 89.25 103 ASP A C 1
ATOM 719 O O . ASP A 1 103 ? -14.621 -3.624 7.618 1.00 89.25 103 ASP A O 1
ATOM 723 N N . LYS A 1 104 ? -13.152 -3.073 5.990 1.00 90.25 104 LYS A N 1
ATOM 724 C CA . LYS A 1 104 ? -13.946 -2.044 5.303 1.00 90.25 104 LYS A CA 1
ATOM 725 C C . LYS A 1 104 ? -14.235 -0.835 6.178 1.00 90.25 104 LYS A C 1
ATOM 727 O O . LYS A 1 104 ? -15.309 -0.229 6.091 1.00 90.25 104 LYS A O 1
ATOM 732 N N . THR A 1 105 ? -13.324 -0.524 7.088 1.00 91.25 105 THR A N 1
ATOM 733 C CA . THR A 1 105 ? -13.437 0.617 7.984 1.00 91.25 105 THR A CA 1
ATOM 734 C C . THR A 1 105 ? -12.116 1.352 8.002 1.00 91.25 105 THR A C 1
ATOM 736 O O . THR A 1 105 ? -11.141 0.806 8.478 1.00 91.25 105 THR A O 1
ATOM 739 N N . LEU A 1 106 ? -12.115 2.624 7.588 1.00 92.75 106 LEU A N 1
ATOM 740 C CA . LEU A 1 106 ? -10.940 3.490 7.705 1.00 92.75 106 LEU A CA 1
ATOM 741 C C . LEU A 1 106 ? -10.515 3.645 9.176 1.00 92.75 106 LEU A C 1
ATOM 743 O O . LEU A 1 106 ? -11.063 4.489 9.895 1.00 92.75 106 LEU A O 1
ATOM 747 N N . ASN A 1 107 ? -9.564 2.827 9.624 1.00 91.56 107 ASN A N 1
ATOM 748 C CA . ASN A 1 107 ? -9.125 2.752 11.015 1.00 91.56 107 ASN A CA 1
ATOM 749 C C . ASN A 1 107 ? -7.631 2.377 11.138 1.00 91.56 107 ASN A C 1
ATOM 751 O O . ASN A 1 107 ? -6.896 2.206 10.167 1.00 91.56 107 ASN A O 1
ATOM 755 N N . GLY A 1 108 ? -7.130 2.312 12.375 1.00 90.44 108 GLY A N 1
ATOM 756 C CA . GLY A 1 108 ? -5.751 1.894 12.631 1.00 90.44 108 GLY A CA 1
ATOM 757 C C . GLY A 1 108 ? -4.701 2.836 12.029 1.00 90.44 108 GLY A C 1
ATOM 758 O O . GLY A 1 108 ? -4.525 3.955 12.510 1.00 90.44 108 GLY A O 1
ATOM 759 N N . GLN A 1 109 ? -3.926 2.345 11.059 1.00 90.50 109 GLN A N 1
ATOM 760 C CA . GLN A 1 109 ? -2.892 3.123 10.355 1.00 90.50 109 GLN A CA 1
ATOM 761 C C . GLN A 1 109 ? -3.273 3.466 8.912 1.00 90.50 109 GLN A C 1
ATOM 763 O O . GLN A 1 109 ? -2.497 4.131 8.240 1.00 90.50 109 GLN A O 1
ATOM 768 N N . GLU A 1 110 ? -4.432 3.023 8.439 1.00 96.12 110 GLU A N 1
ATOM 769 C CA . GLU A 1 110 ? -4.871 3.195 7.058 1.00 96.12 110 GLU A CA 1
ATOM 770 C C . GLU A 1 110 ? -4.916 4.665 6.617 1.00 96.12 110 GLU A C 1
ATOM 772 O O . GLU A 1 110 ? -5.297 5.554 7.385 1.00 96.12 110 GLU A O 1
ATOM 777 N N . THR A 1 111 ? -4.554 4.926 5.358 1.00 95.88 111 THR A N 1
ATOM 778 C CA . THR A 1 111 ? -4.724 6.256 4.747 1.00 95.88 111 THR A CA 1
ATOM 779 C C . THR A 1 111 ? -5.977 6.345 3.885 1.00 95.88 111 THR A C 1
ATOM 781 O O . THR A 1 111 ? -6.532 7.438 3.749 1.00 95.88 111 THR A O 1
ATOM 784 N N . ASP A 1 112 ? -6.454 5.211 3.368 1.00 96.06 112 ASP A N 1
ATOM 785 C CA . ASP A 1 112 ? -7.794 5.029 2.805 1.00 96.06 112 ASP A CA 1
ATOM 786 C C . ASP A 1 112 ? -8.363 3.670 3.251 1.00 96.06 112 ASP A C 1
ATOM 788 O O . ASP A 1 112 ? -7.624 2.846 3.778 1.00 96.06 112 ASP A O 1
ATOM 792 N N . GLU A 1 113 ? -9.668 3.451 3.088 1.00 95.19 113 GLU A N 1
ATOM 793 C CA . GLU A 1 113 ? -10.359 2.238 3.558 1.00 95.19 113 GLU A CA 1
ATOM 794 C C . GLU A 1 113 ? -9.630 0.967 3.085 1.00 95.19 113 GLU A C 1
ATOM 796 O O . GLU A 1 113 ? -9.494 0.743 1.879 1.00 95.19 113 GLU A O 1
ATOM 801 N N . ASP A 1 114 ? -9.167 0.144 4.036 1.00 93.94 114 ASP A N 1
ATOM 802 C CA . ASP A 1 114 ? -8.440 -1.111 3.799 1.00 93.94 114 ASP A CA 1
ATOM 803 C C . ASP A 1 114 ? -7.046 -0.968 3.128 1.00 93.94 114 ASP A C 1
ATOM 805 O O . ASP A 1 114 ? -6.492 -1.949 2.613 1.00 93.94 114 ASP A O 1
ATOM 809 N N . CYS A 1 115 ? -6.431 0.228 3.108 1.00 96.12 115 CYS A N 1
ATOM 810 C CA . CYS A 1 115 ? -5.117 0.423 2.479 1.00 96.12 115 CYS A CA 1
ATOM 811 C C . CYS A 1 115 ? -4.245 1.565 3.052 1.00 96.12 115 CYS A C 1
ATOM 813 O O . CYS A 1 115 ? -4.687 2.487 3.739 1.00 96.12 115 CYS A O 1
ATOM 815 N N . GLY A 1 116 ? -2.948 1.509 2.737 1.00 95.69 116 GLY A N 1
ATOM 816 C CA . GLY A 1 116 ? -1.945 2.524 3.068 1.00 95.69 116 GLY A CA 1
ATOM 817 C C . GLY A 1 116 ? -1.372 2.406 4.483 1.00 95.69 116 GLY A C 1
ATOM 818 O O . GLY A 1 116 ? -1.411 1.347 5.110 1.00 95.69 116 GLY A O 1
ATOM 819 N N . GLY A 1 117 ? -0.738 3.462 4.990 1.00 92.19 117 GLY A N 1
ATOM 820 C CA . GLY A 1 117 ? -0.226 3.466 6.365 1.00 92.19 117 GLY A CA 1
ATOM 821 C C . GLY A 1 117 ? 0.990 2.579 6.621 1.00 92.19 117 GLY A C 1
ATOM 822 O O . GLY A 1 117 ? 1.332 2.303 7.773 1.00 92.19 117 GLY A O 1
ATOM 823 N N . GLY A 1 118 ? 1.614 2.056 5.564 1.00 87.88 118 GLY A N 1
ATOM 824 C CA . GLY A 1 118 ? 2.788 1.177 5.600 1.00 87.88 118 GLY A CA 1
ATOM 825 C C . GLY A 1 118 ? 2.580 -0.238 6.166 1.00 87.88 118 GLY A C 1
ATOM 826 O O . GLY A 1 118 ? 3.344 -1.134 5.808 1.00 87.88 118 GLY A O 1
ATOM 827 N N . LEU A 1 119 ? 1.586 -0.463 7.033 1.00 89.12 119 LEU A N 1
ATOM 828 C CA . LEU A 1 119 ? 1.235 -1.792 7.559 1.00 89.12 119 LEU A CA 1
ATOM 829 C C . LEU A 1 119 ? 0.156 -2.496 6.730 1.00 89.12 119 LEU A C 1
ATOM 831 O O . LEU A 1 119 ? 0.113 -3.728 6.725 1.00 89.12 119 LEU A O 1
ATOM 835 N N . CYS A 1 120 ? -0.693 -1.731 6.045 1.00 93.56 120 CYS A N 1
ATOM 836 C CA . CYS A 1 120 ? -1.744 -2.260 5.189 1.00 93.56 120 CYS A CA 1
ATOM 837 C C . CYS A 1 120 ? -1.277 -2.380 3.731 1.00 93.56 120 CYS A C 1
ATOM 839 O O . CYS A 1 120 ? -0.224 -1.842 3.365 1.00 93.56 120 CYS A O 1
ATOM 841 N N . PRO A 1 121 ? -2.016 -3.126 2.885 1.00 95.19 121 PRO A N 1
ATOM 842 C CA . PRO A 1 121 ? -1.751 -3.162 1.454 1.00 95.19 121 PRO A CA 1
ATOM 843 C C . PRO A 1 121 ? -1.694 -1.748 0.877 1.00 95.19 121 PRO A C 1
ATOM 845 O O . PRO A 1 121 ? -2.401 -0.855 1.333 1.00 95.19 121 PRO A O 1
ATOM 848 N N . LYS A 1 122 ? -0.856 -1.536 -0.134 1.00 95.75 122 LYS A N 1
ATOM 849 C CA . LYS A 1 122 ? -0.783 -0.245 -0.816 1.00 95.75 122 LYS A CA 1
ATOM 850 C C . LYS A 1 122 ? -2.105 0.065 -1.530 1.00 95.75 122 LYS A C 1
ATOM 852 O O . LYS A 1 122 ? -2.724 -0.825 -2.107 1.00 95.75 122 LYS A O 1
ATOM 857 N N . CYS A 1 123 ? -2.492 1.327 -1.507 1.00 96.69 123 CYS A N 1
ATOM 858 C CA . CYS A 1 123 ? -3.662 1.887 -2.148 1.00 96.69 123 CYS A CA 1
ATOM 859 C C . CYS A 1 123 ? -3.505 1.981 -3.672 1.00 96.69 123 CYS A C 1
ATOM 861 O O . CYS A 1 123 ? -2.426 2.283 -4.192 1.00 96.69 123 CYS A O 1
ATOM 863 N N . GLU A 1 124 ? -4.606 1.740 -4.382 1.00 96.12 124 GLU A N 1
ATOM 864 C CA . GLU A 1 124 ? -4.729 1.985 -5.820 1.00 96.12 124 GLU A CA 1
ATOM 865 C C . GLU A 1 124 ? -4.758 3.489 -6.145 1.00 96.12 124 GLU A C 1
ATOM 867 O O . GLU A 1 124 ? -4.985 4.338 -5.278 1.00 96.12 124 GLU A O 1
ATOM 872 N N . ASP A 1 125 ? -4.551 3.821 -7.418 1.00 94.50 125 ASP A N 1
ATOM 873 C CA . ASP A 1 125 ? -4.620 5.197 -7.907 1.00 94.50 125 ASP A CA 1
ATOM 874 C C . ASP A 1 125 ? -6.007 5.816 -7.642 1.00 94.50 125 ASP A C 1
ATOM 876 O O . ASP A 1 125 ? -7.050 5.189 -7.834 1.00 94.50 125 ASP A O 1
ATOM 880 N N . GLY A 1 126 ? -6.029 7.080 -7.224 1.00 94.50 126 GLY A N 1
ATOM 881 C CA . GLY A 1 126 ? -7.236 7.826 -6.864 1.00 94.50 126 GLY A CA 1
ATOM 882 C C . GLY A 1 126 ? -7.651 7.711 -5.393 1.00 94.50 126 GLY A C 1
ATOM 883 O O . GLY A 1 126 ? -8.499 8.495 -4.959 1.00 94.50 126 GLY A O 1
ATOM 884 N N . LEU A 1 127 ? -7.049 6.800 -4.625 1.00 96.88 127 LEU A N 1
ATOM 885 C CA . LEU A 1 127 ? -7.264 6.671 -3.180 1.00 96.88 127 LEU A CA 1
ATOM 886 C C . LEU A 1 127 ? -6.347 7.599 -2.377 1.00 96.88 127 LEU A C 1
ATOM 888 O O . LEU A 1 127 ? -5.350 8.112 -2.882 1.00 96.88 127 LEU A O 1
ATOM 892 N N . LYS A 1 128 ? -6.691 7.841 -1.115 1.00 96.50 128 LYS A N 1
ATOM 893 C CA . LYS A 1 128 ? -5.949 8.729 -0.219 1.00 96.50 128 LYS A CA 1
ATOM 894 C C . LYS A 1 128 ? -4.623 8.136 0.236 1.00 96.50 128 LYS A C 1
ATOM 896 O O . LYS A 1 128 ? -4.502 6.956 0.552 1.00 96.50 128 LYS A O 1
ATOM 901 N N . CYS A 1 129 ? -3.645 9.020 0.368 1.00 96.75 129 CYS A N 1
ATOM 902 C CA . CYS A 1 129 ? -2.310 8.701 0.848 1.00 96.75 129 CYS A CA 1
ATOM 903 C C . CYS A 1 129 ? -1.743 9.841 1.691 1.00 96.75 129 CYS A C 1
ATOM 905 O O . CYS A 1 129 ? -2.122 11.006 1.551 1.00 96.75 129 CYS A O 1
ATOM 907 N N . GLN A 1 130 ? -0.793 9.505 2.555 1.00 95.44 130 GLN A N 1
ATOM 908 C CA . GLN A 1 130 ? 0.018 10.455 3.307 1.00 95.44 130 GLN A CA 1
ATOM 909 C C . GLN A 1 130 ? 1.466 10.487 2.798 1.00 95.44 130 GLN A C 1
ATOM 911 O O . GLN A 1 130 ? 2.148 11.507 2.923 1.00 95.44 130 GLN A O 1
ATOM 916 N N . GLY A 1 131 ? 1.939 9.397 2.195 1.00 91.94 131 GLY A N 1
ATOM 917 C CA . GLY A 1 131 ? 3.247 9.310 1.564 1.00 91.94 131 GLY A CA 1
ATOM 918 C C . GLY A 1 131 ? 3.284 8.304 0.420 1.00 91.94 131 GLY A C 1
ATOM 919 O O . GLY A 1 131 ? 2.366 7.519 0.217 1.00 91.94 131 GLY A O 1
ATOM 920 N N . LYS A 1 132 ? 4.389 8.312 -0.333 1.00 91.38 132 LYS A N 1
ATOM 921 C CA . LYS A 1 132 ? 4.572 7.433 -1.498 1.00 91.38 132 LYS A CA 1
ATOM 922 C C . LYS A 1 132 ? 4.361 5.950 -1.202 1.00 91.38 132 LYS A C 1
ATOM 924 O O . LYS A 1 132 ? 3.708 5.265 -1.972 1.00 91.38 132 LYS A O 1
ATOM 929 N N . ASN A 1 133 ? 4.840 5.485 -0.048 1.00 92.25 133 ASN A N 1
ATOM 930 C CA . ASN A 1 133 ? 4.753 4.078 0.340 1.00 92.25 133 ASN A CA 1
ATOM 931 C C . ASN A 1 133 ? 3.314 3.601 0.571 1.00 92.25 133 ASN A C 1
ATOM 933 O O . ASN A 1 133 ? 3.110 2.396 0.699 1.00 92.25 133 ASN A O 1
ATOM 937 N N . ASP A 1 134 ? 2.345 4.516 0.636 1.00 95.31 134 ASP A N 1
ATOM 938 C CA . ASP A 1 134 ? 0.936 4.165 0.729 1.00 95.31 134 ASP A CA 1
ATOM 939 C C . ASP A 1 134 ? 0.369 3.748 -0.627 1.00 95.31 134 ASP A C 1
ATOM 941 O O . ASP A 1 134 ? -0.636 3.060 -0.643 1.00 95.31 134 ASP A O 1
ATOM 945 N N . CYS A 1 135 ? 0.992 4.117 -1.750 1.00 96.31 135 CYS A N 1
ATOM 946 C CA . CYS A 1 135 ? 0.447 3.933 -3.095 1.00 96.31 135 CYS A CA 1
ATOM 947 C C . CYS A 1 135 ? 1.146 2.805 -3.847 1.00 96.31 135 CYS A C 1
ATOM 949 O O . CYS A 1 135 ? 2.369 2.679 -3.788 1.00 96.31 135 CYS A O 1
ATOM 951 N N . ILE A 1 136 ? 0.391 2.014 -4.618 1.00 94.50 136 ILE A N 1
ATOM 952 C CA . ILE A 1 136 ? 0.952 0.976 -5.503 1.00 94.50 136 ILE A CA 1
ATOM 953 C C . ILE A 1 136 ? 1.912 1.603 -6.518 1.00 94.50 136 ILE A C 1
ATOM 955 O O . ILE A 1 136 ? 2.960 1.026 -6.798 1.00 94.50 136 ILE A O 1
ATOM 959 N N . SER A 1 137 ? 1.572 2.792 -7.016 1.00 92.56 137 SER A N 1
ATOM 960 C CA . SER A 1 137 ? 2.401 3.585 -7.921 1.00 92.56 137 SER A CA 1
ATOM 961 C C . SER A 1 137 ? 3.649 4.179 -7.271 1.00 92.56 137 SER A C 1
ATOM 963 O O . SER A 1 137 ? 4.505 4.690 -7.978 1.00 92.56 137 SER A O 1
ATOM 965 N N . ASP A 1 138 ? 3.760 4.163 -5.941 1.00 93.31 138 ASP A N 1
ATOM 966 C CA . ASP A 1 138 ? 4.754 4.939 -5.197 1.00 93.31 138 ASP A CA 1
ATOM 967 C C . ASP A 1 138 ? 4.688 6.464 -5.460 1.00 93.31 138 ASP A C 1
ATOM 969 O O . ASP A 1 138 ? 5.631 7.198 -5.166 1.00 93.31 138 ASP A O 1
ATOM 973 N N . VAL A 1 139 ? 3.542 6.974 -5.932 1.00 92.25 139 VAL A N 1
ATOM 974 C CA . VAL A 1 139 ? 3.306 8.409 -6.153 1.00 92.25 139 VAL A CA 1
ATOM 975 C C . VAL A 1 139 ? 2.129 8.886 -5.318 1.00 92.25 139 VAL A C 1
ATOM 977 O O . VAL A 1 139 ? 0.975 8.580 -5.609 1.00 92.25 139 VAL A O 1
ATOM 980 N N . CYS A 1 140 ? 2.416 9.702 -4.305 1.00 94.25 140 CYS A N 1
ATOM 981 C CA . CYS A 1 140 ? 1.396 10.389 -3.517 1.00 94.25 140 CYS A CA 1
ATOM 982 C C . CYS A 1 140 ? 1.404 11.887 -3.843 1.00 94.25 140 CYS A C 1
ATOM 984 O O . CYS A 1 140 ? 2.272 12.630 -3.377 1.00 94.25 140 CYS A O 1
ATOM 986 N N . GLY A 1 141 ? 0.447 12.327 -4.660 1.00 91.81 141 GLY A N 1
ATOM 987 C CA . GLY A 1 141 ? 0.296 13.713 -5.102 1.00 91.81 141 GLY A CA 1
ATOM 988 C C . GLY A 1 141 ? -0.940 14.354 -4.482 1.00 91.81 141 GLY A C 1
ATOM 989 O O . GLY A 1 141 ? -2.039 13.828 -4.611 1.00 91.81 141 GLY A O 1
ATOM 990 N N . GLU A 1 142 ? -0.767 15.485 -3.792 1.00 92.94 142 GLU A N 1
ATOM 991 C CA . GLU A 1 142 ? -1.866 16.219 -3.133 1.00 92.94 142 GLU A CA 1
ATOM 992 C C . GLU A 1 142 ? -2.700 15.363 -2.152 1.00 92.94 142 GLU A C 1
ATOM 994 O O . GLU A 1 142 ? -3.878 15.626 -1.918 1.00 92.94 142 GLU A O 1
ATOM 999 N N . GLY A 1 143 ? -2.079 14.341 -1.552 1.00 94.00 143 GLY A N 1
ATOM 1000 C CA . GLY A 1 143 ? -2.742 13.409 -0.635 1.00 94.00 143 GLY A CA 1
ATOM 1001 C C . GLY A 1 143 ? -3.575 12.326 -1.326 1.00 94.00 143 GLY A C 1
ATOM 1002 O O . GLY A 1 143 ? -4.379 11.674 -0.663 1.00 94.00 143 GLY A O 1
ATOM 1003 N N . ILE A 1 144 ? -3.399 12.141 -2.638 1.00 96.00 144 ILE A N 1
ATOM 1004 C CA . ILE A 1 144 ? -4.053 11.114 -3.451 1.00 96.00 144 ILE A CA 1
ATOM 1005 C C . ILE A 1 144 ? -2.999 10.326 -4.240 1.00 96.00 144 ILE A C 1
ATOM 1007 O O . ILE A 1 144 ? -2.079 10.910 -4.820 1.00 96.00 144 ILE A O 1
ATOM 1011 N N . CYS A 1 145 ? -3.143 9.005 -4.291 1.00 96.25 145 CYS A N 1
ATOM 1012 C CA . CYS A 1 145 ? -2.321 8.137 -5.118 1.00 96.25 145 CYS A CA 1
ATOM 1013 C C . CYS A 1 145 ? -2.522 8.480 -6.591 1.00 96.25 145 CYS A C 1
ATOM 1015 O O . CYS A 1 145 ? -3.647 8.496 -7.086 1.00 96.25 145 CYS A O 1
ATOM 1017 N N . GLN A 1 146 ? -1.438 8.793 -7.290 1.00 93.00 146 GLN A N 1
ATOM 1018 C CA . GLN A 1 146 ? -1.474 9.131 -8.711 1.00 93.00 146 GLN A CA 1
ATOM 1019 C C . GLN A 1 146 ? -0.934 7.974 -9.534 1.00 93.00 146 GLN A C 1
ATOM 1021 O O . GLN A 1 146 ? -0.098 7.217 -9.050 1.00 93.00 146 GLN A O 1
ATOM 1026 N N . ALA A 1 147 ? -1.363 7.887 -10.791 1.00 89.62 147 ALA A N 1
ATOM 1027 C CA . ALA A 1 147 ? -0.751 6.963 -11.731 1.00 89.62 147 ALA A CA 1
ATOM 1028 C C . ALA A 1 147 ? 0.753 7.269 -11.881 1.00 89.62 147 ALA A C 1
ATOM 1030 O O . ALA A 1 147 ? 1.121 8.450 -11.904 1.00 89.62 147 ALA A O 1
ATOM 1031 N N . PRO A 1 148 ? 1.605 6.234 -12.005 1.00 88.94 148 PRO A N 1
ATOM 1032 C CA . PRO A 1 148 ? 3.033 6.421 -12.228 1.00 88.94 148 PRO A CA 1
ATOM 1033 C C . PRO A 1 148 ? 3.264 7.147 -13.557 1.00 88.94 148 PRO A C 1
ATOM 1035 O O . PRO A 1 148 ? 2.606 6.837 -14.560 1.00 88.94 148 PRO A O 1
ATOM 1038 N N . ILE A 1 149 ? 4.181 8.112 -13.575 1.00 89.19 149 ILE A N 1
ATOM 1039 C CA . ILE A 1 149 ? 4.581 8.816 -14.798 1.00 89.19 149 ILE A CA 1
ATOM 1040 C C . ILE A 1 149 ? 6.091 8.740 -14.961 1.00 89.19 149 ILE A C 1
ATOM 1042 O O . ILE A 1 149 ? 6.818 8.825 -13.988 1.00 89.19 149 ILE A O 1
ATOM 1046 N N . CYS A 1 150 ? 6.549 8.708 -16.211 1.00 90.62 150 CYS A N 1
ATOM 1047 C CA . CYS A 1 150 ? 7.960 8.548 -16.573 1.00 90.62 150 CYS A CA 1
ATOM 1048 C C . CYS A 1 150 ? 8.898 9.714 -16.189 1.00 90.62 150 CYS A C 1
ATOM 1050 O O . CYS A 1 150 ? 9.922 9.910 -16.837 1.00 90.62 150 CYS A O 1
ATOM 1052 N N . THR A 1 151 ? 8.472 10.606 -15.296 1.00 88.50 151 THR A N 1
ATOM 1053 C CA . THR A 1 151 ? 9.184 11.829 -14.896 1.00 88.50 151 THR A CA 1
ATOM 1054 C C . THR A 1 151 ? 8.876 12.196 -13.438 1.00 88.50 151 THR A C 1
ATOM 1056 O O . THR A 1 151 ? 8.828 13.385 -13.105 1.00 88.50 151 THR A O 1
ATOM 1059 N N . ASP A 1 152 ? 8.529 11.218 -12.600 1.00 84.94 152 ASP A N 1
ATOM 1060 C CA . ASP A 1 152 ? 8.199 11.421 -11.183 1.00 84.94 152 ASP A CA 1
ATOM 1061 C C . ASP A 1 152 ? 9.371 11.125 -10.229 1.00 84.94 152 ASP A C 1
ATOM 1063 O O . ASP A 1 152 ? 9.216 11.215 -9.004 1.00 84.94 152 ASP A O 1
ATOM 1067 N N . SER A 1 153 ? 10.560 10.860 -10.780 1.00 88.38 153 SER A N 1
ATOM 1068 C CA . SER A 1 153 ? 11.795 10.558 -10.049 1.00 88.38 153 SER A CA 1
ATOM 1069 C C . SER A 1 153 ? 11.647 9.357 -9.120 1.00 88.38 153 SER A C 1
ATOM 1071 O O . SER A 1 153 ? 12.217 9.309 -8.024 1.00 88.38 153 SER A O 1
ATOM 1073 N N . THR A 1 154 ? 10.819 8.393 -9.521 1.00 88.94 154 THR A N 1
ATOM 1074 C CA . THR A 1 154 ? 10.614 7.142 -8.804 1.00 88.94 154 THR A CA 1
ATOM 1075 C C . THR A 1 154 ? 10.559 5.997 -9.797 1.00 88.94 154 THR A C 1
ATOM 1077 O O . THR A 1 154 ? 9.673 5.953 -10.628 1.00 88.94 154 THR A O 1
ATOM 1080 N N . GLN A 1 155 ? 11.439 5.002 -9.639 1.00 91.31 155 GLN A N 1
ATOM 1081 C CA . GLN A 1 155 ? 11.373 3.784 -10.448 1.00 91.31 155 GLN A CA 1
ATOM 1082 C C . GLN A 1 155 ? 10.064 3.008 -10.193 1.00 91.31 155 GLN A C 1
ATOM 1084 O O . GLN A 1 155 ? 9.994 2.204 -9.256 1.00 91.31 155 GLN A O 1
ATOM 1089 N N . ASN A 1 156 ? 9.042 3.217 -11.023 1.00 89.06 156 ASN A N 1
ATOM 1090 C CA . ASN A 1 156 ? 7.707 2.637 -10.855 1.00 89.06 156 ASN A CA 1
ATOM 1091 C C . ASN A 1 156 ? 7.041 2.282 -12.205 1.00 89.06 156 ASN A C 1
ATOM 1093 O O . ASN A 1 156 ? 7.611 2.409 -13.287 1.00 89.06 156 ASN A O 1
ATOM 1097 N N . GLY A 1 157 ? 5.824 1.729 -12.153 1.00 89.25 157 GLY A N 1
ATOM 1098 C CA . GLY A 1 157 ? 5.067 1.394 -13.361 1.00 89.25 157 GLY A CA 1
ATOM 1099 C C . GLY A 1 157 ? 5.793 0.407 -14.287 1.00 89.25 157 GLY A C 1
ATOM 1100 O O . GLY A 1 157 ? 6.023 -0.748 -13.921 1.00 89.25 157 GLY A O 1
ATOM 1101 N N . VAL A 1 158 ? 6.093 0.841 -15.516 1.00 90.81 158 VAL A N 1
ATOM 1102 C CA . VAL A 1 158 ? 6.768 0.015 -16.539 1.00 90.81 158 VAL A CA 1
ATOM 1103 C C . VAL A 1 158 ? 8.276 0.243 -16.617 1.00 90.81 158 VAL A C 1
ATOM 1105 O O . VAL A 1 158 ? 8.949 -0.468 -17.361 1.00 90.81 158 VAL A O 1
ATOM 1108 N N . GLU A 1 159 ? 8.803 1.201 -15.866 1.00 95.56 159 GLU A N 1
ATOM 1109 C CA . GLU A 1 159 ? 10.192 1.637 -15.939 1.00 95.56 159 GLU A CA 1
ATOM 1110 C C . GLU A 1 159 ? 11.198 0.517 -15.644 1.00 95.56 159 GLU A C 1
ATOM 1112 O O . GLU A 1 159 ? 10.978 -0.371 -14.806 1.00 95.56 159 GLU A O 1
ATOM 1117 N N . THR A 1 160 ? 12.341 0.558 -16.330 1.00 94.69 160 THR A N 1
ATOM 1118 C CA . THR A 1 160 ? 13.469 -0.343 -16.052 1.00 94.69 160 THR A CA 1
ATOM 1119 C C . THR A 1 160 ? 14.553 0.305 -15.209 1.00 94.69 160 THR A C 1
ATOM 1121 O O . THR A 1 160 ? 15.215 -0.417 -14.461 1.00 94.69 160 THR A O 1
ATOM 1124 N N . ASP A 1 161 ? 14.650 1.632 -15.238 1.00 94.38 161 ASP A N 1
ATOM 1125 C CA . ASP A 1 161 ? 15.368 2.466 -14.271 1.00 94.38 161 ASP A CA 1
ATOM 1126 C C . ASP A 1 161 ? 14.552 3.737 -13.987 1.00 94.38 161 ASP A C 1
ATOM 1128 O O . ASP A 1 161 ? 13.574 3.986 -14.680 1.00 94.38 161 ASP A O 1
ATOM 1132 N N . GLU A 1 162 ? 14.928 4.514 -12.974 1.00 93.88 162 GLU A N 1
ATOM 1133 C CA . GLU A 1 162 ? 14.218 5.738 -12.567 1.00 93.88 162 GLU A CA 1
ATOM 1134 C C . GLU A 1 162 ? 13.917 6.655 -13.771 1.00 93.88 162 GLU A C 1
ATOM 1136 O O . GLU A 1 162 ? 14.840 7.134 -14.436 1.00 93.88 162 GLU A O 1
ATOM 1141 N N . ASP A 1 163 ? 12.625 6.881 -14.047 1.00 91.88 163 ASP A N 1
ATOM 1142 C CA . ASP A 1 163 ? 12.111 7.735 -15.128 1.00 91.88 163 ASP A CA 1
ATOM 1143 C C . ASP A 1 163 ? 12.448 7.266 -16.569 1.00 91.88 163 ASP A C 1
ATOM 1145 O O . ASP A 1 163 ? 12.369 8.048 -17.527 1.00 91.88 163 ASP A O 1
ATOM 1149 N N . CYS A 1 164 ? 12.836 5.997 -16.788 1.00 94.50 164 CYS A N 1
ATOM 1150 C CA . CYS A 1 164 ? 13.193 5.509 -18.128 1.00 94.50 164 CYS A CA 1
ATOM 1151 C C . CYS A 1 164 ? 12.943 4.007 -18.395 1.00 94.50 164 CYS A C 1
ATOM 1153 O O . CYS A 1 164 ? 12.818 3.165 -17.504 1.00 94.50 164 CYS A O 1
ATOM 1155 N N . GLY A 1 165 ? 12.892 3.653 -19.684 1.00 94.19 165 GLY A N 1
ATOM 1156 C CA . GLY A 1 165 ? 12.758 2.282 -20.185 1.00 94.19 165 GLY A CA 1
ATOM 1157 C C . GLY A 1 165 ? 11.316 1.769 -20.247 1.00 94.19 165 GLY A C 1
ATOM 1158 O O . GLY A 1 165 ? 10.351 2.531 -20.251 1.00 94.19 165 GLY A O 1
ATOM 1159 N N . GLY A 1 166 ? 11.122 0.459 -20.393 1.00 91.44 166 GLY A N 1
ATOM 1160 C CA . GLY A 1 166 ? 9.782 -0.140 -20.379 1.00 91.44 166 GLY A CA 1
ATOM 1161 C C . GLY A 1 166 ? 8.930 0.151 -21.618 1.00 91.44 166 GLY A C 1
ATOM 1162 O O . GLY A 1 166 ? 7.723 -0.099 -21.619 1.00 91.44 166 GLY A O 1
ATOM 1163 N N . GLY A 1 167 ? 9.531 0.710 -22.671 1.00 88.25 167 GLY A N 1
ATOM 1164 C CA . GLY A 1 167 ? 8.917 0.995 -23.971 1.00 88.25 167 GLY A CA 1
ATOM 1165 C C . GLY A 1 167 ? 7.903 2.148 -24.019 1.00 88.25 167 GLY A C 1
ATOM 1166 O O . GLY A 1 167 ? 7.739 2.738 -25.086 1.00 88.25 167 GLY A O 1
ATOM 1167 N N . LEU A 1 168 ? 7.228 2.478 -22.912 1.00 89.50 168 LEU A N 1
ATOM 1168 C CA . LEU A 1 168 ? 6.341 3.650 -22.822 1.00 89.50 168 LEU A CA 1
ATOM 1169 C C . LEU A 1 168 ? 7.065 4.898 -22.307 1.00 89.50 168 LEU A C 1
ATOM 1171 O O . LEU A 1 168 ? 6.639 6.008 -22.629 1.00 89.50 168 LEU A O 1
ATOM 1175 N N . CYS A 1 169 ? 8.138 4.720 -21.533 1.00 92.75 169 CYS A N 1
ATOM 1176 C CA . CYS A 1 169 ? 8.960 5.815 -21.034 1.00 92.75 169 CYS A CA 1
ATOM 1177 C C . CYS A 1 169 ? 10.127 6.122 -21.984 1.00 92.75 169 CYS A C 1
ATOM 1179 O O . CYS A 1 169 ? 10.431 5.324 -22.881 1.00 92.75 169 CYS A O 1
ATOM 1181 N N . PRO A 1 170 ? 10.774 7.294 -21.836 1.00 94.12 170 PRO A N 1
ATOM 1182 C CA . PRO A 1 170 ? 11.987 7.613 -22.577 1.00 94.12 170 PRO A CA 1
ATOM 1183 C C . PRO A 1 170 ? 13.038 6.513 -22.418 1.00 94.12 170 PRO A C 1
ATOM 1185 O O . PRO A 1 170 ? 13.132 5.883 -21.368 1.00 94.12 170 PRO A O 1
ATOM 1188 N N . LYS A 1 171 ? 13.843 6.282 -23.455 1.00 94.62 171 LYS A N 1
ATOM 1189 C CA . LYS A 1 171 ? 14.936 5.310 -23.381 1.00 94.62 171 LYS A CA 1
ATOM 1190 C C . LYS A 1 171 ? 15.972 5.742 -22.337 1.00 94.62 171 LYS A C 1
ATOM 1192 O O . LYS A 1 171 ? 16.311 6.921 -22.245 1.00 94.62 171 LYS A O 1
ATOM 1197 N N . CYS A 1 172 ? 16.483 4.778 -21.591 1.00 95.69 172 CYS A N 1
ATOM 1198 C CA . CYS A 1 172 ? 17.516 4.936 -20.588 1.00 95.69 172 CYS A CA 1
ATOM 1199 C C . CYS A 1 172 ? 18.875 5.250 -21.218 1.00 95.69 172 CYS A C 1
ATOM 1201 O O . CYS A 1 172 ? 19.256 4.677 -22.241 1.00 95.69 172 CYS A O 1
ATOM 1203 N N . ALA A 1 173 ? 19.614 6.156 -20.581 1.00 94.94 173 ALA A N 1
ATOM 1204 C CA . ALA A 1 173 ? 21.004 6.430 -20.916 1.00 94.94 173 ALA A CA 1
ATOM 1205 C C . ALA A 1 173 ? 21.921 5.252 -20.543 1.00 94.94 173 ALA A C 1
ATOM 1207 O O . ALA A 1 173 ? 21.553 4.372 -19.761 1.00 94.94 173 ALA A O 1
ATOM 1208 N N . ASP A 1 174 ? 23.140 5.261 -21.071 1.00 93.06 174 ASP A N 1
ATOM 1209 C CA . ASP A 1 174 ? 24.131 4.225 -20.787 1.00 93.06 174 ASP A CA 1
ATOM 1210 C C . ASP A 1 174 ? 24.474 4.161 -19.288 1.00 93.06 174 ASP A C 1
ATOM 1212 O O . ASP A 1 174 ? 24.566 5.177 -18.595 1.00 93.06 174 ASP A O 1
ATOM 1216 N N . GLY A 1 175 ? 24.682 2.946 -18.783 1.00 92.75 175 GLY A N 1
ATOM 1217 C CA . GLY A 1 175 ? 24.938 2.650 -17.374 1.00 92.75 175 GLY A CA 1
ATOM 1218 C C . GLY A 1 175 ? 23.683 2.513 -16.504 1.00 92.75 175 GLY A C 1
ATOM 1219 O O . GLY A 1 175 ? 23.807 2.062 -15.365 1.00 92.75 175 GLY A O 1
ATOM 1220 N N . LEU A 1 176 ? 22.502 2.859 -17.023 1.00 96.06 176 LEU A N 1
ATOM 1221 C CA . LEU A 1 176 ? 21.217 2.647 -16.351 1.00 96.06 176 LEU A CA 1
ATOM 1222 C C . LEU A 1 176 ? 20.675 1.236 -16.595 1.00 96.06 176 LEU A C 1
ATOM 1224 O O . LEU A 1 176 ? 21.114 0.528 -17.501 1.00 96.06 176 LEU A O 1
ATOM 1228 N N . LYS A 1 177 ? 19.716 0.818 -15.775 1.00 95.50 177 LYS A N 1
ATOM 1229 C CA . LYS A 1 177 ? 19.098 -0.504 -15.839 1.00 95.50 177 LYS A CA 1
ATOM 1230 C C . LYS A 1 177 ? 18.154 -0.662 -17.026 1.00 95.50 177 LYS A C 1
ATOM 1232 O O . LYS A 1 177 ? 17.373 0.221 -17.375 1.00 95.50 177 LYS A O 1
ATOM 1237 N N . CYS A 1 178 ? 18.149 -1.865 -17.578 1.00 96.19 178 CYS A N 1
ATOM 1238 C CA . CYS A 1 178 ? 17.290 -2.268 -18.682 1.00 96.19 178 CYS A CA 1
ATOM 1239 C C . CYS A 1 178 ? 16.846 -3.721 -18.521 1.00 96.19 178 CYS A C 1
ATOM 1241 O O . CYS A 1 178 ? 17.431 -4.482 -17.755 1.00 96.19 178 CYS A O 1
ATOM 1243 N N . LYS A 1 179 ? 15.802 -4.116 -19.252 1.00 95.00 179 LYS A N 1
ATOM 1244 C CA . LYS A 1 179 ? 15.386 -5.524 -19.393 1.00 95.00 179 LYS A CA 1
ATOM 1245 C C . LYS A 1 179 ? 15.473 -5.992 -20.837 1.00 95.00 179 LYS A C 1
ATOM 1247 O O . LYS A 1 179 ? 15.674 -7.176 -21.099 1.00 95.00 179 LYS A O 1
ATOM 1252 N N . VAL A 1 180 ? 15.278 -5.076 -21.779 1.00 94.31 180 VAL A N 1
ATOM 1253 C CA . VAL A 1 180 ? 15.373 -5.324 -23.213 1.00 94.31 180 VAL A CA 1
ATOM 1254 C C . VAL A 1 180 ? 16.190 -4.228 -23.882 1.00 94.31 180 VAL A C 1
ATOM 1256 O O . VAL A 1 180 ? 16.238 -3.098 -23.413 1.00 94.31 180 VAL A O 1
ATOM 1259 N N . SER A 1 181 ? 16.796 -4.549 -25.026 1.00 91.69 181 SER A N 1
ATOM 1260 C CA . SER A 1 181 ? 17.554 -3.599 -25.851 1.00 91.69 181 SER A CA 1
ATOM 1261 C C . SER A 1 181 ? 16.834 -2.268 -26.068 1.00 91.69 181 SER A C 1
ATOM 1263 O O . SER A 1 181 ? 17.423 -1.220 -25.850 1.00 91.69 181 SER A O 1
ATOM 1265 N N . ASN A 1 182 ? 15.540 -2.306 -26.408 1.00 92.38 182 ASN A N 1
ATOM 1266 C CA . ASN A 1 182 ? 14.752 -1.103 -26.688 1.00 92.38 182 ASN A CA 1
ATOM 1267 C C . ASN A 1 182 ? 14.546 -0.186 -25.465 1.00 92.38 182 ASN A C 1
ATOM 1269 O O . ASN A 1 182 ? 14.056 0.929 -25.630 1.00 92.38 182 ASN A O 1
ATOM 1273 N N . ASP A 1 183 ? 14.898 -0.627 -24.257 1.00 93.69 183 ASP A N 1
ATOM 1274 C CA . ASP A 1 183 ? 14.912 0.249 -23.087 1.00 93.69 183 ASP A CA 1
ATOM 1275 C C . ASP A 1 183 ? 16.073 1.244 -23.147 1.00 93.69 183 ASP A C 1
ATOM 1277 O O . ASP A 1 183 ? 15.967 2.308 -22.555 1.00 93.69 183 ASP A O 1
ATOM 1281 N N . CYS A 1 184 ? 17.154 0.937 -23.867 1.00 95.25 184 CYS A N 1
ATOM 1282 C CA . CYS A 1 184 ? 18.387 1.720 -23.895 1.00 95.25 184 CYS A CA 1
ATOM 1283 C C . CYS A 1 184 ? 18.462 2.640 -25.107 1.00 95.25 184 CYS A C 1
ATOM 1285 O O . CYS A 1 184 ? 18.090 2.254 -26.215 1.00 95.25 184 CYS A O 1
ATOM 1287 N N . MET A 1 185 ? 19.015 3.841 -24.928 1.00 92.75 185 MET A N 1
ATOM 1288 C CA . MET A 1 185 ? 19.278 4.777 -26.027 1.00 92.75 185 MET A CA 1
ATOM 1289 C C . MET A 1 185 ? 20.210 4.175 -27.086 1.00 92.75 185 MET A C 1
ATOM 1291 O O . MET A 1 185 ? 20.013 4.438 -28.270 1.00 92.75 185 MET A O 1
ATOM 1295 N N . SER A 1 186 ? 21.165 3.345 -26.661 1.00 90.50 186 SER A N 1
ATOM 1296 C CA . SER A 1 186 ? 22.083 2.583 -27.514 1.00 90.50 186 SER A CA 1
ATOM 1297 C C . SER A 1 186 ? 21.464 1.340 -28.161 1.00 90.50 186 SER A C 1
ATOM 1299 O O . SER A 1 186 ? 22.105 0.699 -28.986 1.00 90.50 186 SER A O 1
ATOM 1301 N N . ASP A 1 187 ? 20.240 0.961 -27.783 1.00 91.75 187 ASP A N 1
ATOM 1302 C CA . ASP A 1 187 ? 19.615 -0.316 -28.139 1.00 91.75 187 ASP A CA 1
ATOM 1303 C C . ASP A 1 187 ? 20.391 -1.571 -27.665 1.00 91.75 187 ASP A C 1
ATOM 1305 O O . ASP A 1 187 ? 20.171 -2.684 -28.155 1.00 91.75 187 ASP A O 1
ATOM 1309 N N . ILE A 1 188 ? 21.260 -1.431 -26.654 1.00 91.19 188 ILE A N 1
ATOM 1310 C CA . ILE A 1 188 ? 22.058 -2.533 -26.096 1.00 91.19 188 ILE A CA 1
ATOM 1311 C C . ILE A 1 188 ? 21.785 -2.686 -24.610 1.00 91.19 188 ILE A C 1
ATOM 1313 O O . ILE A 1 188 ? 22.183 -1.850 -23.803 1.00 91.19 188 ILE A O 1
ATOM 1317 N N . CYS A 1 189 ? 21.185 -3.817 -24.249 1.00 94.12 1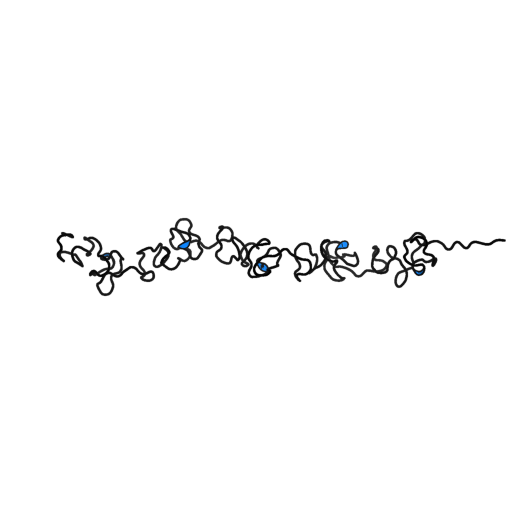89 CYS A N 1
ATOM 1318 C CA . CYS A 1 189 ? 20.996 -4.220 -22.865 1.00 94.12 189 CYS A CA 1
ATOM 1319 C C . CYS A 1 189 ? 21.787 -5.503 -22.590 1.00 94.12 189 CYS A C 1
ATOM 1321 O O . CYS A 1 189 ? 21.454 -6.561 -23.129 1.00 94.12 189 CYS A O 1
ATOM 1323 N N . ILE A 1 190 ? 22.841 -5.412 -21.775 1.00 93.00 190 ILE A N 1
ATOM 1324 C CA . ILE A 1 190 ? 23.682 -6.555 -21.386 1.00 93.00 190 ILE A CA 1
ATOM 1325 C C . ILE A 1 190 ? 23.797 -6.568 -19.868 1.00 93.00 190 ILE A C 1
ATOM 1327 O O . ILE A 1 190 ? 24.065 -5.534 -19.261 1.00 93.00 190 ILE A O 1
ATOM 1331 N N . ASP A 1 191 ? 23.592 -7.743 -19.268 1.00 92.94 191 ASP A N 1
ATOM 1332 C CA . ASP A 1 191 ? 23.605 -7.940 -17.814 1.00 92.94 191 ASP A CA 1
ATOM 1333 C C . ASP A 1 191 ? 22.703 -6.933 -17.068 1.00 92.94 191 ASP A C 1
ATOM 1335 O O . ASP A 1 191 ? 23.083 -6.375 -16.041 1.00 92.94 191 ASP A O 1
ATOM 1339 N N . ASP A 1 192 ? 21.505 -6.696 -17.620 1.00 95.06 192 ASP A N 1
ATOM 1340 C CA . ASP A 1 192 ? 20.489 -5.749 -17.136 1.00 95.06 192 ASP A CA 1
ATOM 1341 C C . ASP A 1 192 ? 20.943 -4.275 -17.092 1.00 95.06 192 ASP A C 1
ATOM 1343 O O . ASP A 1 192 ? 20.324 -3.460 -16.407 1.00 95.06 192 ASP A O 1
ATOM 1347 N N . ILE A 1 193 ? 22.002 -3.908 -17.826 1.00 95.19 193 ILE A N 1
ATOM 1348 C CA . ILE A 1 193 ? 22.540 -2.542 -17.903 1.00 95.19 193 ILE A CA 1
ATOM 1349 C C . ILE A 1 193 ? 22.686 -2.084 -19.360 1.00 95.19 193 ILE A C 1
ATOM 1351 O O . ILE A 1 193 ? 23.205 -2.814 -20.214 1.00 95.19 193 ILE A O 1
ATOM 1355 N N . CYS A 1 194 ? 22.275 -0.845 -19.629 1.00 95.31 194 CYS A N 1
ATOM 1356 C CA . CYS A 1 194 ? 22.468 -0.178 -20.907 1.00 95.31 194 CYS A CA 1
ATOM 1357 C C . CYS A 1 194 ? 23.952 0.036 -21.179 1.00 95.31 194 CYS A C 1
ATOM 1359 O O . CYS A 1 194 ? 24.651 0.676 -20.392 1.00 95.31 194 CYS A O 1
ATOM 1361 N N . GLN A 1 195 ? 24.443 -0.506 -22.287 1.00 92.62 195 GLN A N 1
ATOM 1362 C CA . GLN A 1 195 ? 25.844 -0.357 -22.680 1.00 92.62 195 GLN A CA 1
ATOM 1363 C C . GLN A 1 195 ? 26.004 0.785 -23.674 1.00 92.62 195 GLN A C 1
ATOM 1365 O O . GLN A 1 195 ? 25.072 1.095 -24.404 1.00 92.62 195 GLN A O 1
ATOM 1370 N N . VAL A 1 196 ? 27.201 1.364 -23.727 1.00 86.81 196 VAL A N 1
ATOM 1371 C CA . VAL A 1 196 ? 27.561 2.358 -24.747 1.00 86.81 196 VAL A CA 1
ATOM 1372 C C . VAL A 1 196 ? 27.552 1.698 -26.126 1.00 86.81 196 VAL A C 1
ATOM 1374 O O . VAL A 1 196 ? 28.034 0.568 -26.254 1.00 86.81 196 VAL A O 1
ATOM 1377 N N . GLY A 1 197 ? 27.037 2.399 -27.139 1.00 82.75 197 GLY A N 1
ATOM 1378 C CA . GLY A 1 197 ? 27.125 1.948 -28.525 1.00 82.75 197 GLY A CA 1
ATOM 1379 C C . GLY A 1 197 ? 28.580 1.884 -28.990 1.00 82.75 197 GLY A C 1
ATOM 1380 O O . GLY A 1 197 ? 29.398 2.759 -28.698 1.00 82.75 197 GLY A O 1
ATOM 1381 N N . THR A 1 198 ? 28.947 0.819 -29.689 1.00 85.38 198 THR A N 1
ATOM 1382 C CA . THR A 1 198 ? 30.277 0.655 -30.278 1.00 85.38 198 THR A CA 1
ATOM 1383 C C . THR A 1 198 ? 30.137 0.146 -31.695 1.00 85.38 198 THR A C 1
ATOM 1385 O O . THR A 1 198 ? 29.247 -0.637 -31.973 1.00 85.38 198 THR A O 1
ATOM 1388 N N . CYS A 1 199 ? 31.087 0.469 -32.569 1.00 85.25 199 CYS A N 1
ATOM 1389 C CA . CYS A 1 199 ? 30.993 0.078 -33.976 1.00 85.25 199 CYS A CA 1
ATOM 1390 C C . CYS A 1 199 ? 31.191 -1.431 -34.267 1.00 85.25 199 CYS A C 1
ATOM 1392 O O . CYS A 1 199 ? 31.579 -1.798 -35.374 1.00 85.25 199 CYS A O 1
ATOM 1394 N N . GLU A 1 200 ? 31.069 -2.281 -33.247 1.00 84.44 200 GLU A N 1
ATOM 1395 C CA . 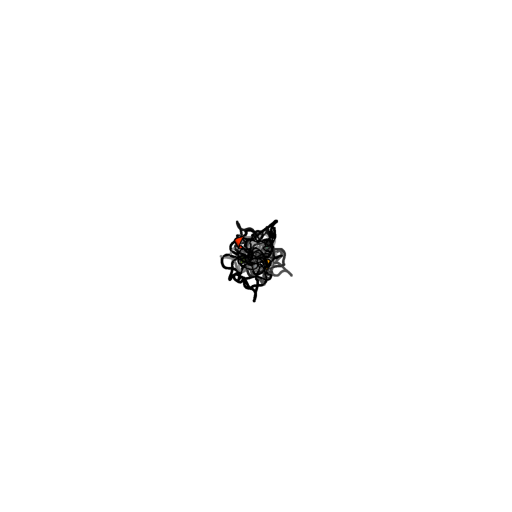GLU A 1 200 ? 31.177 -3.743 -33.297 1.00 84.44 200 GLU A CA 1
ATOM 1396 C C . GLU A 1 200 ? 30.153 -4.406 -32.339 1.00 84.44 200 GLU A C 1
ATOM 1398 O O . GLU A 1 200 ? 30.345 -5.548 -31.907 1.00 84.44 200 GLU A O 1
ATOM 1403 N N . ASP A 1 201 ? 29.092 -3.688 -31.946 1.00 78.50 201 ASP A N 1
ATOM 1404 C CA . ASP A 1 201 ? 28.088 -4.143 -30.972 1.00 78.50 201 ASP A CA 1
ATOM 1405 C C . ASP A 1 201 ? 26.929 -4.948 -31.585 1.00 78.50 201 ASP A C 1
ATOM 1407 O O . ASP A 1 201 ? 26.134 -5.575 -30.875 1.00 78.50 201 ASP A O 1
ATOM 1411 N N . GLY A 1 202 ? 26.856 -5.004 -32.909 1.00 83.31 202 GLY A N 1
ATOM 1412 C CA . GLY A 1 202 ? 25.869 -5.769 -33.633 1.00 83.31 202 GLY A CA 1
ATOM 1413 C C . GLY A 1 202 ? 24.515 -5.080 -33.808 1.00 83.31 202 GLY A C 1
ATOM 1414 O O . GLY A 1 202 ? 23.575 -5.770 -34.232 1.00 83.31 202 GLY A O 1
ATOM 1415 N N . VAL A 1 203 ? 24.370 -3.788 -33.515 1.00 86.25 203 VAL A N 1
ATOM 1416 C CA . VAL A 1 203 ? 23.121 -3.032 -33.687 1.00 86.25 203 VAL A CA 1
ATOM 1417 C C . VAL A 1 203 ? 23.376 -1.694 -34.377 1.00 86.25 203 VAL A C 1
ATOM 1419 O O . VAL A 1 203 ? 24.358 -1.035 -34.113 1.00 86.25 203 VAL A O 1
ATOM 1422 N N . THR A 1 204 ? 22.467 -1.253 -35.251 1.00 85.00 204 THR A N 1
ATOM 1423 C CA . THR A 1 204 ? 22.608 0.058 -35.907 1.00 85.00 204 THR A CA 1
ATOM 1424 C C . THR A 1 204 ? 22.219 1.183 -34.949 1.00 85.00 204 THR A C 1
ATOM 1426 O O . THR A 1 204 ? 21.035 1.518 -34.848 1.00 85.00 204 THR A O 1
ATOM 1429 N N . ASN A 1 205 ? 23.193 1.773 -34.258 1.00 82.69 205 ASN A N 1
ATOM 1430 C CA . ASN A 1 205 ? 22.979 2.845 -33.281 1.00 82.69 205 ASN A CA 1
ATOM 1431 C C . ASN A 1 205 ? 23.924 4.050 -33.498 1.00 82.69 205 ASN A C 1
ATOM 1433 O O . ASN A 1 205 ? 24.720 4.096 -34.431 1.00 82.69 205 ASN A O 1
ATOM 1437 N N . GLU A 1 206 ? 23.769 5.091 -32.675 1.00 81.19 206 GLU A N 1
ATOM 1438 C CA . GLU A 1 206 ? 24.646 6.272 -32.628 1.00 81.19 206 GLU A CA 1
ATOM 1439 C C . GLU A 1 206 ? 25.050 6.877 -33.998 1.00 81.19 206 GLU A C 1
ATOM 1441 O O . GLU A 1 206 ? 24.244 7.541 -34.659 1.00 81.19 206 GLU A O 1
ATOM 1446 N N . LEU A 1 207 ? 26.322 6.723 -34.389 1.00 81.94 207 LEU A N 1
ATOM 1447 C CA . LEU A 1 207 ? 26.921 7.290 -35.603 1.00 81.94 207 LEU A CA 1
ATOM 1448 C C . LEU A 1 207 ? 26.867 6.341 -36.803 1.00 81.94 207 LEU A C 1
ATOM 1450 O O . LEU A 1 207 ? 27.326 6.704 -37.887 1.00 81.94 207 LEU A O 1
ATOM 1454 N N . GLU A 1 208 ? 26.300 5.155 -36.634 1.00 89.81 208 GLU A N 1
ATOM 1455 C CA . GLU A 1 208 ? 26.206 4.168 -37.690 1.00 89.81 208 GLU A CA 1
ATOM 1456 C C . GLU A 1 208 ? 25.172 4.563 -38.750 1.00 89.81 208 GLU A C 1
ATOM 1458 O O . GLU A 1 208 ? 24.119 5.176 -38.491 1.00 89.81 208 GLU A O 1
ATOM 1463 N N . SER A 1 209 ? 25.490 4.240 -39.999 1.00 88.69 209 SER A N 1
ATOM 1464 C CA . SER A 1 209 ? 24.542 4.313 -41.107 1.00 88.69 209 SER A CA 1
ATOM 1465 C C . SER A 1 209 ? 24.094 2.937 -41.584 1.00 88.69 209 SER A C 1
ATOM 1467 O O . SER A 1 209 ? 22.998 2.858 -42.136 1.00 88.69 209 SER A O 1
ATOM 1469 N N . ASP A 1 210 ? 24.833 1.878 -41.249 1.00 87.75 210 ASP A N 1
ATOM 1470 C CA . ASP A 1 210 ? 24.382 0.487 -41.255 1.00 87.75 210 ASP A CA 1
ATOM 1471 C C . ASP A 1 210 ? 24.992 -0.265 -40.064 1.00 87.75 210 ASP A C 1
ATOM 1473 O O . ASP A 1 210 ? 25.912 0.231 -39.433 1.00 87.75 210 ASP A O 1
ATOM 1477 N N . LYS A 1 211 ? 24.490 -1.454 -39.731 1.00 89.56 211 LYS A N 1
ATOM 1478 C CA . LYS A 1 211 ? 24.981 -2.226 -38.573 1.00 89.56 211 LYS A CA 1
ATOM 1479 C C . LYS A 1 211 ? 26.516 -2.359 -38.566 1.00 89.56 211 LYS A C 1
ATOM 1481 O O . LYS A 1 211 ? 27.078 -2.922 -39.508 1.00 89.56 211 LYS A O 1
ATOM 1486 N N . ASP A 1 212 ? 27.150 -1.906 -37.484 1.00 85.75 212 ASP A N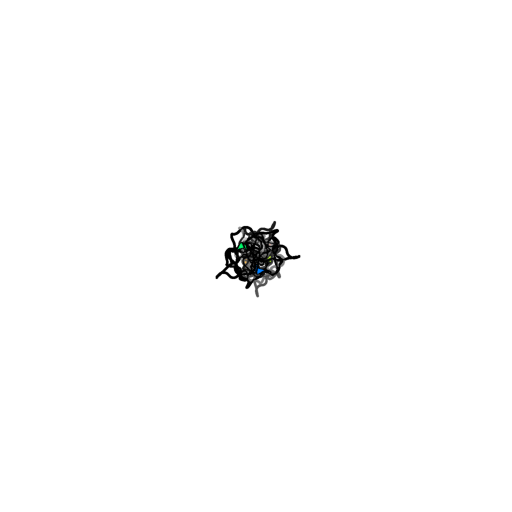 1
ATOM 1487 C CA . ASP A 1 212 ? 28.600 -1.938 -37.251 1.00 85.75 212 ASP A CA 1
ATOM 1488 C C . ASP A 1 212 ? 29.420 -1.067 -38.234 1.00 85.75 212 ASP A C 1
ATOM 1490 O O . ASP A 1 212 ? 30.632 -1.252 -38.390 1.00 85.75 212 ASP A O 1
ATOM 1494 N N . CYS A 1 213 ? 28.793 -0.135 -38.975 1.00 88.81 213 CYS A N 1
ATOM 1495 C CA . CYS A 1 213 ? 29.495 0.726 -39.931 1.00 88.81 213 CYS A CA 1
ATOM 1496 C C . CYS A 1 213 ? 28.797 2.068 -40.229 1.00 88.81 213 CYS A C 1
ATOM 1498 O O . CYS A 1 213 ? 27.595 2.263 -40.090 1.00 88.81 213 CYS A O 1
ATOM 1500 N N . GLY A 1 214 ? 29.570 3.041 -40.705 1.00 87.75 214 GLY A N 1
ATOM 1501 C CA . GLY A 1 214 ? 29.000 4.320 -41.146 1.00 87.75 214 GLY A CA 1
ATOM 1502 C C . GLY A 1 214 ? 29.991 5.458 -41.294 1.00 87.75 214 GLY A C 1
ATOM 1503 O O . GLY A 1 214 ? 29.595 6.595 -41.506 1.00 87.75 214 GLY A O 1
ATOM 1504 N N . GLY A 1 215 ? 31.292 5.176 -41.200 1.00 80.69 215 GLY A N 1
ATOM 1505 C CA . GLY A 1 215 ? 32.325 6.201 -41.286 1.00 80.69 215 GLY A CA 1
ATOM 1506 C C . GLY A 1 215 ? 32.447 7.066 -40.023 1.00 80.69 215 GLY A C 1
ATOM 1507 O O . GLY A 1 215 ? 31.907 6.776 -38.956 1.00 80.69 215 GLY A O 1
ATOM 1508 N N . GLY A 1 216 ? 33.252 8.129 -40.121 1.00 83.75 216 GLY A N 1
ATOM 1509 C CA . GLY A 1 216 ? 33.620 8.952 -38.965 1.00 83.75 216 GLY A CA 1
ATOM 1510 C C . GLY A 1 216 ? 34.560 8.205 -38.015 1.00 83.75 216 GLY A C 1
ATOM 1511 O O . GLY A 1 216 ? 35.720 7.981 -38.362 1.00 83.75 216 GLY A O 1
ATOM 1512 N N . PHE A 1 217 ? 34.065 7.855 -36.823 1.00 82.88 217 PHE A N 1
ATOM 1513 C CA . PHE A 1 217 ? 34.779 7.003 -35.859 1.00 82.88 217 PHE A CA 1
ATOM 1514 C C . PHE A 1 217 ? 34.534 5.505 -36.087 1.00 82.88 217 PHE A C 1
ATOM 1516 O O . PHE A 1 217 ? 35.344 4.697 -35.636 1.00 82.88 217 PHE A O 1
ATOM 1523 N N . CYS A 1 218 ? 33.473 5.145 -36.815 1.00 87.38 218 CYS A N 1
ATOM 1524 C CA . CYS A 1 218 ? 33.171 3.770 -37.188 1.00 87.38 218 CYS A CA 1
ATOM 1525 C C . CYS A 1 218 ? 33.844 3.383 -38.510 1.00 87.38 218 CYS A C 1
ATOM 1527 O O . CYS A 1 218 ? 34.149 4.255 -39.338 1.00 87.38 218 CYS A O 1
ATOM 1529 N N . PRO A 1 219 ? 34.099 2.081 -38.744 1.00 90.12 219 PRO A N 1
ATOM 1530 C CA . PRO A 1 219 ? 34.584 1.623 -40.033 1.00 90.12 219 PRO A CA 1
ATOM 1531 C C . PRO A 1 219 ? 33.604 2.023 -41.142 1.00 90.12 219 PRO A C 1
ATOM 1533 O O . PRO A 1 219 ? 32.392 2.161 -40.946 1.00 90.12 219 PRO A O 1
ATOM 1536 N N . LYS A 1 220 ? 34.154 2.261 -42.334 1.00 91.81 220 LYS A N 1
ATOM 1537 C CA . LYS A 1 220 ? 33.347 2.552 -43.517 1.00 91.81 220 LYS A CA 1
ATOM 1538 C C . LYS A 1 220 ? 32.599 1.294 -43.958 1.00 91.81 220 LYS A C 1
ATOM 1540 O O . LYS A 1 220 ? 33.153 0.195 -43.945 1.00 91.81 220 LYS A O 1
ATOM 1545 N N . CYS A 1 221 ? 31.367 1.483 -44.389 1.00 92.12 221 CYS A N 1
ATOM 1546 C CA . CYS A 1 221 ? 30.471 0.461 -44.882 1.00 92.12 221 CYS A CA 1
ATOM 1547 C C . CYS A 1 221 ? 30.921 -0.116 -46.231 1.00 92.12 221 CYS A C 1
ATOM 1549 O O . CYS A 1 221 ? 31.437 0.592 -47.104 1.00 92.12 221 CYS A O 1
ATOM 1551 N N . GLN A 1 222 ? 30.725 -1.426 -46.392 1.00 93.44 222 GLN A N 1
ATOM 1552 C CA . GLN A 1 222 ? 30.960 -2.135 -47.651 1.00 93.44 222 GLN A CA 1
ATOM 1553 C C . GLN A 1 222 ? 29.862 -1.829 -48.676 1.00 93.44 222 GLN A C 1
ATOM 1555 O O . GLN A 1 222 ? 28.795 -1.323 -48.336 1.00 93.44 222 GLN A O 1
ATOM 1560 N N . ASP A 1 223 ? 30.111 -2.161 -49.941 1.00 91.69 223 ASP A N 1
ATOM 1561 C CA . ASP A 1 223 ? 29.103 -2.023 -50.993 1.00 91.69 223 ASP A CA 1
ATOM 1562 C C . ASP A 1 223 ? 27.838 -2.831 -50.647 1.00 91.69 223 ASP A C 1
ATOM 1564 O O . ASP A 1 223 ? 27.917 -3.986 -50.223 1.00 91.69 223 ASP A O 1
ATOM 1568 N N . GLY A 1 224 ? 26.666 -2.228 -50.845 1.00 88.81 224 GLY A N 1
ATOM 1569 C CA . GLY A 1 224 ? 25.364 -2.809 -50.508 1.00 88.81 224 GLY A CA 1
ATOM 1570 C C . GLY A 1 224 ? 24.855 -2.502 -49.095 1.00 88.81 224 GLY A C 1
ATOM 1571 O O . GLY A 1 224 ? 23.682 -2.754 -48.833 1.00 88.81 224 GLY A O 1
ATOM 1572 N N . ALA A 1 225 ? 25.689 -1.942 -48.217 1.00 92.12 225 ALA A N 1
ATOM 1573 C CA . ALA A 1 225 ? 25.269 -1.464 -46.902 1.00 92.12 225 ALA A CA 1
ATOM 1574 C C . ALA A 1 225 ? 24.570 -0.097 -46.986 1.00 92.12 225 ALA A C 1
ATOM 1576 O O . ALA A 1 225 ? 24.777 0.668 -47.935 1.00 92.12 225 ALA A O 1
ATOM 1577 N N . ASN A 1 226 ? 23.744 0.210 -45.990 1.00 92.19 226 ASN A N 1
ATOM 1578 C CA . ASN A 1 226 ? 23.067 1.500 -45.872 1.00 92.19 226 ASN A CA 1
ATOM 1579 C C . ASN A 1 226 ? 24.074 2.640 -45.631 1.00 92.19 226 ASN A C 1
ATOM 1581 O O . ASN A 1 226 ? 25.102 2.468 -44.983 1.00 92.19 226 ASN A O 1
ATOM 1585 N N . CYS A 1 227 ? 23.784 3.827 -46.160 1.00 92.94 227 CYS A N 1
ATOM 1586 C CA . CYS A 1 227 ? 24.615 5.013 -45.965 1.00 92.94 227 CYS A CA 1
ATOM 1587 C C . CYS A 1 227 ? 23.772 6.289 -45.912 1.00 92.94 227 CYS A C 1
ATOM 1589 O O . CYS A 1 227 ? 22.702 6.377 -46.516 1.00 92.94 227 CYS A O 1
ATOM 1591 N N . LYS A 1 228 ? 24.265 7.304 -45.195 1.00 91.69 228 LYS A N 1
ATOM 1592 C CA . LYS A 1 228 ? 23.661 8.644 -45.111 1.00 91.69 228 LYS A CA 1
ATOM 1593 C C . LYS A 1 228 ? 24.480 9.668 -45.889 1.00 91.69 228 LYS A C 1
ATOM 1595 O O . LYS A 1 228 ? 23.909 10.561 -46.515 1.00 91.69 228 LYS A O 1
ATOM 1600 N N . VAL A 1 229 ? 25.809 9.554 -45.858 1.00 91.69 229 VAL A N 1
ATOM 1601 C CA . VAL A 1 229 ? 26.717 10.399 -46.644 1.00 91.69 229 VAL A CA 1
ATOM 1602 C C . VAL A 1 229 ? 27.786 9.567 -47.346 1.00 91.69 229 VAL A C 1
ATOM 1604 O O . VAL A 1 229 ? 28.090 8.449 -46.955 1.00 91.69 229 VAL A O 1
ATOM 1607 N N . ASN A 1 230 ? 28.395 10.133 -48.390 1.00 90.56 230 ASN A N 1
ATOM 1608 C CA . ASN A 1 230 ? 29.435 9.462 -49.177 1.00 90.56 230 ASN A CA 1
ATOM 1609 C C . ASN A 1 230 ? 30.575 8.892 -48.326 1.00 90.56 230 ASN A C 1
ATOM 1611 O O . ASN A 1 230 ? 31.009 7.773 -48.568 1.00 90.56 230 ASN A O 1
ATOM 1615 N N . ASN A 1 231 ? 31.025 9.638 -47.313 1.00 90.50 231 ASN A N 1
ATOM 1616 C CA . ASN A 1 231 ? 32.128 9.223 -46.443 1.00 90.50 231 ASN A CA 1
ATOM 1617 C C . ASN A 1 231 ? 31.809 7.983 -45.585 1.00 90.50 231 ASN A C 1
ATOM 1619 O O . ASN A 1 231 ? 32.725 7.409 -44.996 1.00 90.50 231 ASN A O 1
ATOM 1623 N N . ASP A 1 232 ? 30.546 7.565 -45.520 1.00 91.44 232 ASP A N 1
ATOM 1624 C CA . ASP A 1 232 ? 30.149 6.345 -44.827 1.00 91.44 232 ASP A CA 1
ATOM 1625 C C . ASP A 1 232 ? 30.629 5.106 -45.583 1.00 91.44 232 ASP A C 1
ATOM 1627 O O . ASP A 1 232 ? 30.877 4.078 -44.970 1.00 91.44 232 ASP A O 1
ATOM 1631 N N . CYS A 1 233 ? 30.806 5.201 -46.903 1.00 92.50 233 CYS A N 1
ATOM 1632 C CA . CYS A 1 233 ? 31.116 4.079 -47.780 1.00 92.50 233 CYS A CA 1
ATOM 1633 C C . CYS A 1 233 ? 32.613 3.951 -48.048 1.00 92.50 233 CYS A C 1
ATOM 1635 O O . CYS A 1 233 ? 33.293 4.947 -48.293 1.00 92.50 233 CYS A O 1
ATOM 1637 N N . ILE A 1 234 ? 33.132 2.720 -48.116 1.00 92.50 234 ILE A N 1
ATOM 1638 C CA . ILE A 1 234 ? 34.525 2.457 -48.536 1.00 92.50 234 ILE A CA 1
ATOM 1639 C C . ILE A 1 234 ? 34.796 3.047 -49.929 1.00 92.50 234 ILE A C 1
ATOM 1641 O O . ILE A 1 234 ? 35.897 3.525 -50.197 1.00 92.50 234 ILE A O 1
ATOM 1645 N N . SER A 1 235 ? 33.783 3.036 -50.795 1.00 91.12 235 SER A N 1
ATOM 1646 C CA . SER A 1 235 ? 33.811 3.602 -52.142 1.00 91.12 235 SER A CA 1
ATOM 1647 C C . SER A 1 235 ? 33.752 5.132 -52.198 1.00 91.12 235 SER A C 1
ATOM 1649 O O . SER A 1 235 ? 33.925 5.695 -53.276 1.00 91.12 235 SER A O 1
ATOM 1651 N N . ASP A 1 236 ? 33.468 5.808 -51.082 1.00 91.00 236 ASP A N 1
ATOM 1652 C CA . ASP A 1 236 ? 33.092 7.225 -51.031 1.00 91.00 236 ASP A CA 1
ATOM 1653 C C . ASP A 1 236 ? 31.881 7.586 -51.929 1.00 91.00 236 ASP A C 1
ATOM 1655 O O . ASP A 1 236 ? 31.707 8.742 -52.327 1.00 91.00 236 ASP A O 1
ATOM 1659 N N . VAL A 1 237 ? 31.026 6.606 -52.259 1.00 92.31 237 VAL A N 1
ATOM 1660 C CA . VAL A 1 237 ? 29.819 6.786 -53.082 1.00 92.31 237 VAL A CA 1
ATOM 1661 C C . VAL A 1 237 ? 28.605 6.212 -52.358 1.00 92.31 237 VAL A C 1
ATOM 1663 O O . VAL A 1 237 ? 28.406 4.997 -52.322 1.00 92.31 237 VAL A O 1
ATOM 1666 N N . CYS A 1 238 ? 27.777 7.108 -51.826 1.00 92.94 238 CYS A N 1
ATOM 1667 C CA . CYS A 1 238 ? 26.459 6.797 -51.296 1.00 92.94 238 CYS A CA 1
ATOM 1668 C C . CYS A 1 238 ? 25.403 7.218 -52.324 1.00 92.94 238 CYS A C 1
ATOM 1670 O O . CYS A 1 238 ? 25.233 8.412 -52.579 1.00 92.94 238 CYS A O 1
ATOM 1672 N N . ASP A 1 239 ? 24.715 6.249 -52.929 1.00 93.56 239 ASP A N 1
ATOM 1673 C CA . ASP A 1 239 ? 23.686 6.500 -53.944 1.00 93.56 239 ASP A CA 1
ATOM 1674 C C . ASP A 1 239 ? 22.368 5.849 -53.524 1.00 93.56 239 ASP A C 1
ATOM 1676 O O . ASP A 1 239 ? 22.346 4.699 -53.092 1.00 93.56 239 ASP A O 1
ATOM 1680 N N . GLU A 1 240 ? 21.280 6.616 -53.585 1.00 91.00 240 GLU A N 1
ATOM 1681 C CA . GLU A 1 240 ? 19.942 6.216 -53.110 1.00 91.00 240 GLU A CA 1
ATOM 1682 C C . GLU A 1 240 ? 19.904 5.620 -51.679 1.00 91.00 240 GLU A C 1
ATOM 1684 O O . GLU A 1 240 ? 18.992 4.875 -51.331 1.00 91.00 240 GLU A O 1
ATOM 1689 N N . GLY A 1 241 ? 20.864 5.987 -50.819 1.00 90.44 241 GLY A N 1
ATOM 1690 C CA . GLY A 1 241 ? 20.963 5.497 -49.438 1.00 90.44 241 GLY A CA 1
ATOM 1691 C C . GLY A 1 241 ? 21.709 4.167 -49.281 1.00 90.44 241 GLY A C 1
ATOM 1692 O O . GLY A 1 241 ? 21.655 3.565 -48.210 1.00 90.44 241 GLY A O 1
ATOM 1693 N N . THR A 1 242 ? 22.412 3.702 -50.317 1.00 93.19 242 THR A N 1
ATOM 1694 C CA . THR A 1 242 ? 23.218 2.473 -50.287 1.00 93.19 242 THR A CA 1
ATOM 1695 C C . THR A 1 242 ? 24.623 2.711 -5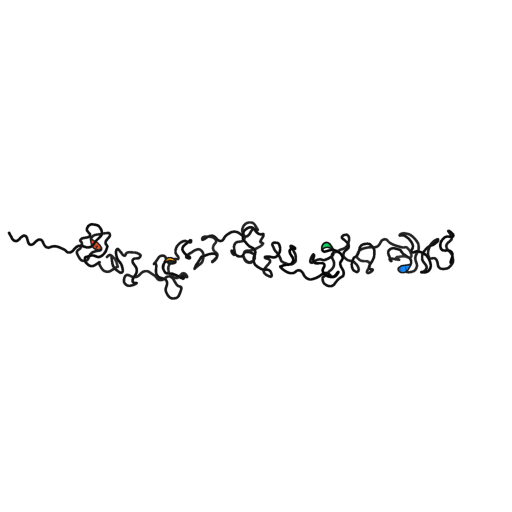0.850 1.00 93.19 242 THR A C 1
ATOM 1697 O O . THR A 1 242 ? 24.804 3.424 -51.841 1.00 93.19 242 THR A O 1
ATOM 1700 N N . CYS A 1 243 ? 25.637 2.099 -50.238 1.00 93.06 243 CYS A N 1
ATOM 1701 C CA . CYS A 1 243 ? 27.013 2.170 -50.714 1.00 93.06 243 CYS A CA 1
ATOM 1702 C C . CYS A 1 243 ? 27.174 1.449 -52.054 1.00 93.06 243 CYS A C 1
ATOM 1704 O O . CYS A 1 243 ? 26.859 0.264 -52.175 1.00 93.06 243 CYS A O 1
ATOM 1706 N N . GLN A 1 244 ? 27.685 2.155 -53.062 1.00 91.88 244 GLN A N 1
ATOM 1707 C CA . GLN A 1 244 ? 27.897 1.612 -54.405 1.00 91.88 244 GLN A CA 1
ATOM 1708 C C . GLN A 1 244 ? 29.379 1.415 -54.699 1.00 91.88 244 GLN A C 1
ATOM 1710 O O . GLN A 1 244 ? 30.201 2.255 -54.343 1.00 91.88 244 GLN A O 1
ATOM 1715 N N . SER A 1 245 ? 29.710 0.370 -55.458 1.00 84.00 245 SER A N 1
ATOM 1716 C CA . SER A 1 245 ? 31.072 0.165 -55.959 1.00 84.00 245 SER A CA 1
ATOM 1717 C C . SER A 1 245 ? 31.525 1.321 -56.863 1.00 84.00 245 SER A C 1
ATOM 1719 O O . SER A 1 245 ? 30.757 1.816 -57.697 1.00 84.00 245 SER A O 1
ATOM 1721 N N . ILE A 1 246 ? 32.803 1.715 -56.776 1.00 72.19 246 ILE A N 1
ATOM 1722 C CA . ILE A 1 246 ? 33.406 2.603 -57.778 1.00 72.19 246 ILE A CA 1
ATOM 1723 C C . ILE A 1 246 ? 33.521 1.806 -59.077 1.00 72.19 246 ILE A C 1
ATOM 1725 O O . ILE A 1 246 ? 34.496 1.095 -59.322 1.00 72.19 246 ILE A O 1
ATOM 1729 N N . SER A 1 247 ? 32.526 1.944 -59.946 1.00 62.91 247 SER A N 1
ATOM 1730 C CA . SER A 1 247 ? 32.679 1.548 -61.337 1.00 62.91 247 SER A CA 1
ATOM 1731 C C . SER A 1 247 ? 33.677 2.509 -61.974 1.00 62.91 247 SER A C 1
ATOM 1733 O O . SER A 1 247 ? 33.309 3.603 -62.411 1.00 62.91 247 SER A O 1
ATOM 1735 N N . VAL A 1 248 ? 34.952 2.113 -62.039 1.00 55.72 248 VAL A N 1
ATOM 1736 C CA . VAL A 1 248 ? 35.875 2.698 -63.011 1.00 55.72 248 VAL A CA 1
ATOM 1737 C C . VAL A 1 248 ? 35.246 2.394 -64.361 1.00 55.72 248 VAL A C 1
ATOM 1739 O O . VAL A 1 248 ? 35.345 1.282 -64.873 1.00 55.72 248 VAL A O 1
ATOM 1742 N N . LYS A 1 249 ? 34.528 3.367 -64.927 1.00 50.53 249 LYS A N 1
ATOM 1743 C CA . LYS A 1 249 ? 34.259 3.361 -66.356 1.00 50.53 249 LYS A CA 1
ATOM 1744 C C . LYS A 1 249 ? 35.633 3.441 -67.002 1.00 50.53 249 LYS A C 1
ATOM 1746 O O . LYS A 1 249 ? 36.191 4.526 -67.148 1.00 50.53 249 LYS A O 1
ATOM 1751 N N . GLU A 1 250 ? 36.197 2.281 -67.317 1.00 46.25 250 GLU A N 1
ATOM 1752 C CA . GLU A 1 250 ? 37.208 2.131 -68.343 1.00 46.25 250 GLU A CA 1
ATOM 1753 C C . GLU A 1 250 ? 36.631 2.783 -69.604 1.00 46.25 250 GLU A C 1
ATOM 1755 O O . GLU A 1 250 ? 35.916 2.169 -70.392 1.00 46.25 250 GLU A O 1
ATOM 1760 N N . ASN A 1 251 ? 36.901 4.078 -69.771 1.00 47.78 251 ASN A N 1
ATOM 1761 C CA . ASN A 1 251 ? 36.877 4.732 -71.066 1.00 47.78 251 ASN A CA 1
ATOM 1762 C C . ASN A 1 251 ? 38.057 4.149 -71.853 1.00 47.78 251 ASN A C 1
ATOM 1764 O O . ASN A 1 251 ? 39.098 4.783 -72.012 1.00 47.78 251 ASN A O 1
ATOM 1768 N N . ILE A 1 252 ? 37.903 2.903 -72.301 1.00 44.22 252 ILE A N 1
ATOM 1769 C CA . ILE A 1 252 ? 38.668 2.383 -73.424 1.00 44.22 252 ILE A CA 1
ATOM 1770 C C . ILE A 1 252 ? 37.988 2.976 -74.654 1.00 44.22 252 ILE A C 1
ATOM 1772 O O . ILE A 1 252 ? 36.942 2.504 -75.104 1.00 44.22 252 ILE A O 1
ATOM 1776 N N . GLN A 1 253 ? 38.551 4.095 -75.101 1.00 38.03 253 GLN A N 1
ATOM 1777 C CA . GLN A 1 253 ? 38.330 4.648 -76.429 1.00 38.03 253 GLN A CA 1
ATOM 1778 C C . GLN A 1 253 ? 39.103 3.826 -77.464 1.00 38.03 253 GLN A C 1
ATOM 1780 O O . GLN A 1 253 ? 40.240 3.407 -77.147 1.00 38.03 253 GLN A O 1
#

pLDDT: mean 90.25, std 8.29, range [38.03, 97.0]

Foldseek 3Di:
DCLPPQDPDDQAQFGSFFNVVGHADEFQTFYDALRNHQQSDQDPRTHHHNALPPQDQGDQAQFGSFFNVVGHADEFQTFYDALRNHQQSDQDPRTHHHHALQPQDQGDQAQFRSFFNLVGHADEFQTFYPALSNHQQSDQDPRTHHHNALPPQDQGDQAQFGSFFNQVGHADEFQTFYDALRNHQLSDADPRTHHDHDLQRQDQHDQAQFRSFEADPGHADEFQGFYDALRSHPCSDQDPRTHHHPPPPPPPD

Sequence (253 aa):
PICTDKTLNGQETDEDCGGGLCPKCEDGLKCQVKNDCISDVCAAGTCQAPICTDKTLNGQETDEDCGGGLCPKCEDGLKCQVKNDCISDVCAGGICQAPICTDKTLNGQETDEDCGGGLCPKCEDGLKCQGKNDCISDVCGEGICQAPICTDSTQNGVETDEDCGGGLCPKCADGLKCKVSNDCMSDICIDDICQVGTCEDGVTNELESDKDCGGGFCPKCQDGANCKVNNDCISDVCDEGTCQSISVKENIQ

Radius of gyration: 41.54 Å; chains: 1; bounding box: 84×27×134 Å

Organism: NCBI:txid392033

Secondary structure (DSSP, 8-state):
--TTSSS--TT-SBTTB-TTTSPPBPTTSB-SSGGGBTTS-EETTEE----TTSSS--TT-SBTTB-TTTSPPBPTTSB-SSGGGBTTS-EETTEE----TTSSS--TT-SBTTB-TTTSPPBPTTSB-SSGGGBTTS-EETTEE----TTSSS--TT-SBTTB-TTTSPPBPTTSB-SSGGGBTTS-EETTEEPPP-TTSSS--TT-SBTTB-STTSPPBPTTSB-SSGGGBTTS-EETTEE----------